Protein AF-A0ABD2M9U9-F1 (afdb_monomer_lite)

Organism: NCBI:txid157864

Secondary structure (DSSP, 8-state):
------GGG---------------------------------------PPP-S-SS-HHHHTT-GGG--GGGSEE--GGG--HHHHHHH-S-S-EE--S-GGGGT-B---TTT--HHHHHHHH-TT-EEEEEETTTTEEEEEEHHHHHHHHHS-GGG-SS-EE------TTSGGGGG-B--HHHHHH-HHHHTS-HHHHHHHHHHHHHHHHHHS--

InterPro domains:
  IPR050690 JHDM1 Histone Demethylase [PTHR23123] (23-201)

Radius of gyration: 25.47 Å; chains: 1; bounding box: 61×60×64 Å

pLDDT: mean 78.93, std 24.89, range [26.66, 98.25]

Sequence (216 aa):
MNQSVGIDQLVPISINEGRYPKRSCSQKVQETTIEQTDLVQETTVKPTEKPTSLPYPVEEYLKDNEFAHDDQILQLPIREFTTEYIRKFGLVLPILFKELPEKLGMRMPNPKEFSILNVLDLVGDTRQIEVFDVYTQKGKNMRLKDFVEYFNQRPSKRKNLLNSLSLEFSDTKLSEMVTAPAFVRDIDWIDNVWPKELLARQKNLEQSAWARKNPC

Foldseek 3Di:
DDDDDDPPPDDDDDDDPDDDDDPDPDDDDDDDDDDDDDDPPPDPPDPDPQDPDAPDDVVCVVPDCVPVCPVQEDEDDVVVDDPVCCVVPNCPGHYDYPDDLVSLVKFAPDPVPDDLVVVCVFQHFQDWAWKAFPRVRDIDIDTSNVVSVLVPDDPVPRPTDMDGDPDDDCLTNVVVRTDDGPVCCVPPCCNPPNDVVVVVVVNVVVVVVVCVVDPD

Structure (mmCIF, N/CA/C/O backbone):
data_AF-A0ABD2M9U9-F1
#
_entry.id   AF-A0ABD2M9U9-F1
#
loop_
_atom_site.group_PDB
_atom_site.id
_atom_site.type_symbol
_atom_site.label_atom_id
_atom_site.label_alt_id
_atom_site.label_comp_id
_atom_site.label_asym_id
_atom_site.label_entity_id
_atom_site.label_seq_id
_atom_site.pdbx_PDB_ins_code
_atom_site.Cartn_x
_atom_site.Cartn_y
_atom_site.Cartn_z
_atom_site.occupancy
_atom_site.B_iso_or_equiv
_atom_site.auth_seq_id
_atom_site.auth_comp_id
_atom_site.auth_asym_id
_atom_site.auth_atom_id
_atom_site.pdbx_PDB_model_num
ATOM 1 N N . MET A 1 1 ? 16.021 29.797 -14.637 1.00 33.47 1 MET A N 1
ATOM 2 C CA . MET A 1 1 ? 17.005 29.375 -15.656 1.00 33.47 1 MET A CA 1
ATOM 3 C C . MET A 1 1 ? 17.159 27.875 -15.512 1.00 33.47 1 MET A C 1
ATOM 5 O O . MET A 1 1 ? 17.792 27.430 -14.567 1.00 33.47 1 MET A O 1
ATOM 9 N N . ASN A 1 2 ? 16.474 27.112 -16.363 1.00 31.41 2 ASN A N 1
ATOM 10 C CA . ASN A 1 2 ? 16.498 25.652 -16.319 1.00 31.41 2 ASN A CA 1
ATOM 11 C C . ASN A 1 2 ? 17.753 25.172 -17.041 1.00 31.41 2 ASN A C 1
ATOM 13 O O . ASN A 1 2 ? 17.868 25.378 -18.247 1.00 31.41 2 ASN A O 1
ATOM 17 N N . GLN A 1 3 ? 18.679 24.554 -16.315 1.00 33.53 3 GLN A N 1
ATOM 18 C CA . GLN A 1 3 ? 19.746 23.781 -16.934 1.00 33.53 3 GLN A CA 1
ATOM 19 C C . GLN A 1 3 ? 19.287 22.328 -17.019 1.00 33.53 3 GLN A C 1
ATOM 21 O O . GLN A 1 3 ? 19.190 21.622 -16.022 1.00 33.53 3 GLN A O 1
ATOM 26 N N . SER A 1 4 ? 18.949 21.913 -18.234 1.00 39.91 4 SER A N 1
ATOM 27 C CA . SER A 1 4 ? 18.871 20.515 -18.633 1.00 39.91 4 SER A CA 1
ATOM 28 C C . SER A 1 4 ? 20.279 19.923 -18.573 1.00 39.91 4 SER A C 1
ATOM 30 O O . SER A 1 4 ? 21.121 20.265 -19.406 1.00 39.91 4 SER A O 1
ATOM 32 N N . VAL A 1 5 ? 20.547 19.070 -17.586 1.00 35.69 5 VAL A N 1
ATOM 33 C CA . VAL A 1 5 ? 21.792 18.298 -17.534 1.00 35.69 5 VAL A CA 1
ATOM 34 C C . VAL A 1 5 ? 21.626 17.102 -18.468 1.00 35.69 5 VAL A C 1
ATOM 36 O O . VAL A 1 5 ? 20.706 16.302 -18.312 1.00 35.69 5 VAL A O 1
ATOM 39 N N . GLY A 1 6 ? 22.468 17.054 -19.499 1.00 30.39 6 GLY A N 1
ATOM 40 C CA . GLY A 1 6 ? 22.470 16.003 -20.510 1.00 30.39 6 GLY A CA 1
ATOM 41 C C . GLY A 1 6 ? 22.872 14.644 -19.939 1.00 30.39 6 GLY A C 1
ATOM 42 O O . GLY A 1 6 ? 23.627 14.548 -18.973 1.00 30.39 6 GLY A O 1
ATOM 43 N N . ILE A 1 7 ? 22.387 13.594 -20.597 1.00 45.00 7 ILE A N 1
ATOM 44 C CA . ILE A 1 7 ? 22.545 12.169 -20.259 1.00 45.00 7 ILE A CA 1
ATOM 45 C C . ILE A 1 7 ? 24.025 11.700 -20.293 1.00 45.00 7 ILE A C 1
ATOM 47 O O . ILE A 1 7 ? 24.344 10.595 -19.861 1.00 45.00 7 ILE A O 1
ATOM 51 N N . ASP A 1 8 ? 24.955 12.562 -20.711 1.00 39.38 8 ASP A N 1
ATOM 52 C CA . ASP A 1 8 ? 26.360 12.224 -20.969 1.00 39.38 8 ASP A CA 1
ATOM 53 C C . ASP A 1 8 ? 27.326 12.449 -19.784 1.00 39.38 8 ASP A C 1
ATOM 55 O O . ASP A 1 8 ? 28.537 12.357 -19.968 1.00 39.38 8 ASP A O 1
ATOM 59 N N . GLN A 1 9 ? 26.842 12.727 -18.563 1.00 36.19 9 GLN A N 1
ATOM 60 C CA . GLN A 1 9 ? 27.718 12.969 -17.393 1.00 36.19 9 GLN A CA 1
ATOM 61 C C . GLN A 1 9 ? 27.727 11.882 -16.303 1.00 36.19 9 GLN A C 1
ATOM 63 O O . GLN A 1 9 ? 28.368 12.062 -15.268 1.00 36.19 9 GLN A O 1
ATOM 68 N N . LEU A 1 10 ? 27.098 10.725 -16.516 1.00 39.94 10 LEU A N 1
ATOM 69 C CA . LEU A 1 10 ? 27.216 9.608 -15.570 1.00 39.94 10 LEU A CA 1
ATOM 70 C C . LEU A 1 10 ? 28.465 8.770 -15.877 1.00 39.94 10 LEU A C 1
ATOM 72 O O . LEU A 1 10 ? 28.491 7.963 -16.805 1.00 39.94 10 LEU A O 1
ATOM 76 N N . VAL A 1 11 ? 29.515 8.983 -15.081 1.00 36.59 11 VAL A N 1
ATOM 77 C CA . VAL A 1 11 ? 30.755 8.194 -15.100 1.00 36.59 11 VAL A CA 1
ATOM 78 C C . VAL A 1 11 ? 30.460 6.778 -14.573 1.00 36.59 11 VAL A C 1
ATOM 80 O O . VAL A 1 11 ? 29.771 6.657 -13.558 1.00 36.59 11 VAL A O 1
ATOM 83 N N . PRO A 1 12 ? 30.966 5.695 -15.198 1.00 35.41 12 PRO A N 1
ATOM 84 C CA . PRO A 1 12 ? 30.813 4.353 -14.648 1.00 35.41 12 PRO A CA 1
ATOM 85 C C . PRO A 1 12 ? 31.532 4.257 -13.299 1.00 35.41 12 PRO A C 1
ATOM 87 O O . PRO A 1 12 ? 32.728 4.540 -13.201 1.00 35.41 12 PRO A O 1
ATOM 90 N N . ILE A 1 13 ? 30.818 3.834 -12.258 1.00 38.31 13 ILE A N 1
ATOM 91 C CA . ILE A 1 13 ? 31.433 3.477 -10.980 1.00 38.31 13 ILE A CA 1
ATOM 92 C C . ILE A 1 13 ? 32.185 2.159 -11.198 1.00 38.31 13 ILE A C 1
ATOM 94 O O . ILE A 1 13 ? 31.571 1.124 -11.458 1.00 38.31 13 ILE A O 1
ATOM 98 N N . SER A 1 14 ? 33.519 2.198 -11.119 1.00 33.31 14 SER A N 1
ATOM 99 C CA . SER A 1 14 ? 34.361 0.998 -11.130 1.00 33.31 14 SER A CA 1
ATOM 100 C C . SER A 1 14 ? 33.954 0.056 -10.000 1.00 33.31 14 SER A C 1
ATOM 102 O O . SER A 1 14 ? 34.051 0.400 -8.821 1.00 33.31 14 SER A O 1
ATOM 104 N N . ILE A 1 15 ? 33.541 -1.156 -10.365 1.00 35.94 15 ILE A N 1
ATOM 105 C CA . ILE A 1 15 ? 33.331 -2.254 -9.427 1.00 35.94 15 ILE A CA 1
ATOM 106 C C . ILE A 1 15 ? 34.714 -2.698 -8.947 1.00 35.94 15 ILE A C 1
ATOM 108 O O . ILE A 1 15 ? 35.474 -3.320 -9.685 1.00 35.94 15 ILE A O 1
ATOM 112 N N . ASN A 1 16 ? 35.064 -2.344 -7.713 1.00 32.84 16 ASN A N 1
ATOM 113 C CA . ASN A 1 16 ? 36.239 -2.896 -7.052 1.00 32.84 16 ASN A CA 1
ATOM 114 C C . ASN A 1 16 ? 35.932 -4.361 -6.703 1.00 32.84 16 ASN A C 1
ATOM 116 O O . ASN A 1 16 ? 35.042 -4.623 -5.893 1.00 32.84 16 ASN A O 1
ATOM 120 N N . GLU A 1 17 ? 36.660 -5.315 -7.291 1.00 35.56 17 GLU A N 1
ATOM 121 C CA . GLU A 1 17 ? 36.613 -6.733 -6.907 1.00 35.56 17 GLU A CA 1
ATOM 122 C C . GLU A 1 17 ? 37.260 -6.943 -5.524 1.00 35.56 17 GLU A C 1
ATOM 124 O O . GLU A 1 17 ? 38.348 -7.497 -5.367 1.00 35.56 17 GLU A O 1
ATOM 129 N N . GLY A 1 18 ? 36.587 -6.466 -4.479 1.00 33.31 18 GLY A N 1
ATOM 130 C CA . GLY A 1 18 ? 36.919 -6.763 -3.093 1.00 33.31 18 GLY A CA 1
ATOM 131 C C . GLY A 1 18 ? 36.309 -8.100 -2.682 1.00 33.31 18 GLY A C 1
ATOM 132 O O . GLY A 1 18 ? 35.092 -8.267 -2.692 1.00 33.31 18 GLY A O 1
ATOM 133 N N . ARG A 1 19 ? 37.147 -9.066 -2.288 1.00 32.84 19 ARG A N 1
ATOM 134 C CA . ARG A 1 19 ? 36.711 -10.336 -1.682 1.00 32.84 19 ARG A CA 1
ATOM 135 C C . ARG A 1 19 ? 35.816 -10.073 -0.467 1.00 32.84 19 ARG A C 1
ATOM 137 O O . ARG A 1 19 ? 36.302 -9.652 0.580 1.00 32.84 19 ARG A O 1
ATOM 144 N N . TYR A 1 20 ? 34.536 -10.413 -0.573 1.00 31.81 20 TYR A N 1
ATOM 145 C CA . TYR A 1 20 ? 33.647 -10.495 0.584 1.00 31.81 20 TYR A CA 1
ATOM 146 C C . TYR A 1 20 ? 34.074 -11.663 1.494 1.00 31.81 20 TYR A C 1
ATOM 148 O O . TYR A 1 20 ? 34.241 -12.788 1.006 1.00 31.81 20 TYR A O 1
ATOM 156 N N . PRO A 1 21 ? 34.246 -11.458 2.814 1.00 32.09 21 PRO A N 1
ATOM 157 C CA . PRO A 1 21 ? 34.534 -12.554 3.727 1.00 32.09 21 PRO A CA 1
ATOM 158 C C . PRO A 1 21 ? 33.302 -13.460 3.850 1.00 32.09 21 PRO A C 1
ATOM 160 O O . PRO A 1 21 ? 32.215 -13.017 4.225 1.00 32.09 21 PRO A O 1
ATOM 163 N N . LYS A 1 22 ? 33.477 -14.753 3.549 1.00 33.62 22 LYS A N 1
ATOM 164 C CA . LYS A 1 22 ? 32.456 -15.782 3.774 1.00 33.62 22 LYS A CA 1
ATOM 165 C C . LYS A 1 22 ? 32.146 -15.861 5.271 1.00 33.62 22 LYS A C 1
ATOM 167 O O . LYS A 1 22 ? 32.963 -16.352 6.046 1.00 33.62 22 LYS A O 1
ATOM 172 N N . ARG A 1 23 ? 30.954 -15.426 5.684 1.00 30.16 23 ARG A N 1
ATOM 173 C CA . ARG A 1 23 ? 30.419 -15.742 7.014 1.00 30.16 23 ARG A CA 1
ATOM 174 C C . ARG A 1 23 ? 29.954 -17.200 7.012 1.00 30.16 23 ARG A C 1
ATOM 176 O O . ARG A 1 23 ? 28.844 -17.507 6.601 1.00 30.16 23 ARG A O 1
ATOM 183 N N . SER A 1 24 ? 30.835 -18.100 7.438 1.00 27.77 24 SER A N 1
ATOM 184 C CA . SER A 1 24 ? 30.487 -19.477 7.794 1.00 27.77 24 SER A CA 1
ATOM 185 C C . SER A 1 24 ? 29.909 -19.477 9.208 1.00 27.77 24 SER A C 1
ATOM 187 O O . SER A 1 24 ? 30.665 -19.419 10.177 1.00 27.77 24 SER A O 1
ATOM 189 N N . CYS A 1 25 ? 28.584 -19.534 9.345 1.00 28.11 25 CYS A N 1
ATOM 190 C CA . CYS A 1 25 ? 27.954 -19.817 10.632 1.00 28.11 25 CYS A CA 1
ATOM 191 C C . CYS A 1 25 ? 27.940 -21.336 10.846 1.00 28.11 25 CYS A C 1
ATOM 193 O O . CYS A 1 25 ? 27.021 -22.025 10.416 1.00 28.11 25 CYS A O 1
ATOM 195 N N . SER A 1 26 ? 28.989 -21.847 11.487 1.00 32.25 26 SER A N 1
ATOM 196 C CA . SER A 1 26 ? 29.005 -23.183 12.082 1.00 32.25 26 SER A CA 1
ATOM 197 C C . SER A 1 26 ? 29.287 -23.005 13.564 1.00 32.25 26 SER A C 1
ATOM 199 O O . SER A 1 26 ? 30.445 -22.944 13.973 1.00 32.25 26 SER A O 1
ATOM 201 N N . GLN A 1 27 ? 28.237 -22.885 14.374 1.00 34.03 27 GLN A N 1
ATOM 202 C CA . GLN A 1 27 ? 28.354 -23.022 15.822 1.00 34.03 27 GLN A CA 1
ATOM 203 C C . GLN A 1 27 ? 27.755 -24.366 16.229 1.00 34.03 27 GLN A C 1
ATOM 205 O O . GLN A 1 27 ? 26.608 -24.681 15.924 1.00 34.03 27 GLN A O 1
ATOM 210 N N . LYS A 1 28 ? 28.605 -25.186 16.855 1.00 29.17 28 LYS A N 1
ATOM 211 C CA . LYS A 1 28 ? 28.266 -26.484 17.437 1.00 29.17 28 LYS A CA 1
ATOM 212 C C . LYS A 1 28 ? 27.204 -26.289 18.518 1.00 29.17 28 LYS A C 1
ATOM 214 O O . LYS A 1 28 ? 27.407 -25.495 19.432 1.00 29.17 28 LYS A O 1
ATOM 219 N N . VAL A 1 29 ? 26.125 -27.059 18.429 1.00 28.30 29 VAL A N 1
ATOM 220 C CA . VAL A 1 29 ? 25.183 -27.266 19.530 1.00 28.30 29 VAL A CA 1
ATOM 221 C C . VAL A 1 29 ? 25.927 -28.027 20.629 1.00 28.30 29 VAL A C 1
ATOM 223 O O . VAL A 1 29 ? 26.416 -29.130 20.391 1.00 28.30 29 VAL A O 1
ATOM 226 N N . GLN A 1 30 ? 26.069 -27.420 21.805 1.00 27.83 30 GLN A N 1
ATOM 227 C CA . GLN A 1 30 ? 26.378 -28.142 23.035 1.00 27.83 30 GLN A CA 1
ATOM 228 C C . GLN A 1 30 ? 25.066 -28.275 23.805 1.00 27.83 30 GLN A C 1
ATOM 230 O O . GLN A 1 30 ? 24.487 -27.277 24.223 1.00 27.83 30 GLN A O 1
ATOM 235 N N . GLU A 1 31 ? 24.578 -29.507 23.922 1.00 30.89 31 GLU A N 1
ATOM 236 C CA . GLU A 1 31 ? 23.506 -29.864 24.846 1.00 30.89 31 GLU A CA 1
ATOM 237 C C . GLU A 1 31 ? 24.055 -29.826 26.272 1.00 30.89 31 GLU A C 1
ATOM 239 O O . GLU A 1 31 ? 24.976 -30.567 26.618 1.00 30.89 31 GLU A O 1
ATOM 244 N N . THR A 1 32 ? 23.469 -28.974 27.104 1.00 26.66 32 THR A N 1
ATOM 245 C CA . THR A 1 32 ? 23.632 -29.024 28.555 1.00 26.66 32 THR A CA 1
ATOM 246 C C . THR A 1 32 ? 22.256 -29.194 29.177 1.00 26.66 32 THR A C 1
ATOM 248 O O . THR A 1 32 ? 21.432 -28.282 29.178 1.00 26.66 32 THR A O 1
ATOM 251 N N . THR A 1 33 ? 22.017 -30.398 29.689 1.00 29.42 33 THR A N 1
ATOM 252 C CA . THR A 1 33 ? 20.891 -30.748 30.554 1.00 29.42 33 THR A CA 1
ATOM 253 C C . THR A 1 33 ? 20.896 -29.838 31.780 1.00 29.42 33 THR A C 1
ATOM 255 O O . THR A 1 33 ? 21.873 -29.819 32.527 1.00 29.42 33 THR A O 1
ATOM 258 N N . ILE A 1 34 ? 19.813 -29.090 31.995 1.00 31.72 34 ILE A N 1
ATOM 259 C CA . ILE A 1 34 ? 19.561 -28.366 33.244 1.00 31.72 34 ILE A CA 1
ATOM 260 C C . ILE A 1 34 ? 18.302 -28.967 33.862 1.00 31.72 34 ILE A C 1
ATOM 262 O O . ILE A 1 34 ? 17.234 -28.975 33.251 1.00 31.72 34 ILE A O 1
ATOM 266 N N . GLU A 1 35 ? 18.481 -29.523 35.057 1.00 31.38 35 GLU A N 1
ATOM 267 C CA . GLU A 1 35 ? 17.457 -30.163 35.874 1.00 31.38 35 GLU A CA 1
ATOM 268 C C . GLU A 1 35 ? 16.362 -29.170 36.292 1.00 31.38 35 GLU A C 1
ATOM 270 O O . GLU A 1 35 ? 16.632 -28.031 36.681 1.00 31.38 35 GLU A O 1
ATOM 275 N N . GLN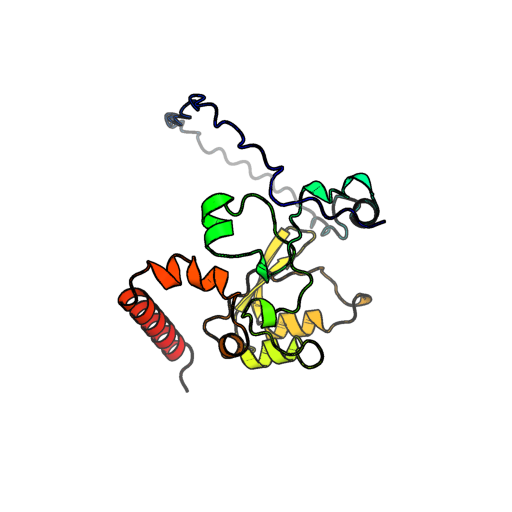 A 1 36 ? 15.109 -29.628 36.218 1.00 38.50 36 GLN A N 1
ATOM 276 C CA . GLN A 1 36 ? 13.941 -28.916 36.724 1.00 38.50 36 GLN A CA 1
ATOM 277 C C . GLN A 1 36 ? 14.044 -28.768 38.243 1.00 38.50 36 GLN A C 1
ATOM 279 O O . GLN A 1 36 ? 14.040 -29.756 38.974 1.00 38.50 36 GLN A O 1
ATOM 284 N N . THR A 1 37 ? 14.058 -27.527 38.720 1.00 29.58 37 THR A N 1
ATOM 285 C CA . THR A 1 37 ? 13.629 -27.214 40.083 1.00 29.58 37 THR A CA 1
ATOM 286 C C . THR A 1 37 ? 12.476 -26.222 40.011 1.00 29.58 37 THR A C 1
ATOM 288 O O . THR A 1 37 ? 12.604 -25.101 39.520 1.00 29.58 37 THR A O 1
ATOM 291 N N . ASP A 1 38 ? 11.315 -26.702 40.447 1.00 40.47 38 ASP A N 1
ATOM 292 C CA . ASP A 1 38 ? 10.067 -25.964 40.553 1.00 40.47 38 ASP A CA 1
ATOM 293 C C . ASP A 1 38 ? 10.165 -24.887 41.639 1.00 40.47 38 ASP A C 1
ATOM 295 O O . ASP A 1 38 ? 10.190 -25.187 42.831 1.00 40.47 38 ASP A O 1
ATOM 299 N N . LEU A 1 39 ? 10.152 -23.620 41.228 1.00 35.28 39 LEU A N 1
ATOM 300 C CA . LEU A 1 39 ? 9.740 -22.495 42.065 1.00 35.28 39 LEU A CA 1
ATOM 301 C C . LEU A 1 39 ? 8.881 -21.554 41.217 1.00 35.28 39 LEU A C 1
ATOM 303 O O . LEU A 1 39 ? 9.348 -20.565 40.655 1.00 35.28 39 LEU A O 1
ATOM 307 N N . VAL A 1 40 ? 7.594 -21.887 41.125 1.00 35.00 40 VAL A N 1
ATOM 308 C CA . VAL A 1 40 ? 6.555 -20.980 40.632 1.00 35.00 40 VAL A CA 1
ATOM 309 C C . VAL A 1 40 ? 6.414 -19.848 41.649 1.00 35.00 40 VAL A C 1
ATOM 311 O O . VAL A 1 40 ? 5.739 -19.986 42.666 1.00 35.00 40 VAL A O 1
ATOM 314 N N . GLN A 1 41 ? 7.072 -18.719 41.388 1.00 32.19 41 GLN A N 1
ATOM 315 C CA . GLN A 1 41 ? 6.662 -17.446 41.967 1.00 32.19 41 GLN A CA 1
ATOM 316 C C . GLN A 1 41 ? 5.662 -16.807 41.015 1.00 32.19 41 GLN A C 1
ATOM 318 O O . GLN A 1 41 ? 6.016 -16.225 39.989 1.00 32.19 41 GLN A O 1
ATOM 323 N N . GLU A 1 42 ? 4.392 -16.966 41.371 1.00 35.62 42 GLU A N 1
ATOM 324 C CA . GLU A 1 42 ? 3.249 -16.318 40.748 1.00 35.62 42 GLU A CA 1
ATOM 325 C C . GLU A 1 42 ? 3.361 -14.802 40.978 1.00 35.62 42 GLU A C 1
ATOM 327 O O . GLU A 1 42 ? 2.830 -14.222 41.924 1.00 35.62 42 GLU A O 1
ATOM 332 N N . THR A 1 43 ? 4.144 -14.143 40.125 1.00 30.45 43 THR A N 1
ATOM 333 C CA . THR A 1 43 ? 4.153 -12.689 40.039 1.00 30.45 43 THR A CA 1
ATOM 334 C C . THR A 1 43 ? 2.890 -12.286 39.300 1.00 30.45 43 THR A C 1
ATOM 336 O O . THR A 1 43 ? 2.712 -12.542 38.112 1.00 30.45 43 THR A O 1
ATOM 339 N N . THR A 1 44 ? 1.970 -11.679 40.040 1.00 36.03 44 THR A N 1
ATOM 340 C CA . THR A 1 44 ? 0.766 -11.049 39.510 1.00 36.03 44 THR A CA 1
ATOM 341 C C . THR A 1 44 ? 1.176 -9.937 38.542 1.00 36.03 44 THR A C 1
ATOM 343 O O . THR A 1 44 ? 1.445 -8.800 38.929 1.00 36.03 44 THR A O 1
ATOM 346 N N . VAL A 1 45 ? 1.264 -10.271 37.252 1.00 43.53 45 VAL A N 1
ATOM 347 C CA . VAL A 1 45 ? 1.484 -9.298 36.180 1.00 43.53 45 VAL A CA 1
ATOM 348 C C . VAL A 1 45 ? 0.234 -8.425 36.107 1.00 43.53 45 VAL A C 1
ATOM 350 O O . VAL A 1 45 ? -0.802 -8.836 35.586 1.00 43.53 45 VAL A O 1
ATOM 353 N N . LYS A 1 46 ? 0.311 -7.210 36.666 1.00 39.50 46 LYS A N 1
ATOM 354 C CA . LYS A 1 46 ? -0.686 -6.162 36.412 1.00 39.50 46 LYS A CA 1
ATOM 355 C C . LYS A 1 46 ? -0.838 -6.011 34.892 1.00 39.50 46 LYS A C 1
ATOM 357 O O . LYS A 1 46 ? 0.194 -5.997 34.216 1.00 39.50 46 LYS A O 1
ATOM 362 N N . PRO A 1 47 ? -2.063 -5.883 34.343 1.00 45.09 47 PRO A N 1
ATOM 363 C CA . PRO A 1 47 ? -2.246 -5.669 32.914 1.00 45.09 47 PRO A CA 1
ATOM 364 C C . PRO A 1 47 ? -1.422 -4.452 32.509 1.00 45.09 47 PRO A C 1
ATOM 366 O O . PRO A 1 47 ? -1.689 -3.342 32.964 1.00 45.09 47 PRO A O 1
ATOM 369 N N . THR A 1 48 ? -0.366 -4.675 31.732 1.00 63.44 48 THR A N 1
ATOM 370 C CA . THR A 1 48 ? 0.476 -3.596 31.231 1.00 63.44 48 THR A CA 1
ATOM 371 C C . THR A 1 48 ? -0.427 -2.720 30.376 1.00 63.44 48 THR A C 1
ATOM 373 O O . THR A 1 48 ? -0.993 -3.203 29.391 1.00 63.44 48 THR A O 1
ATOM 376 N N . GLU A 1 49 ? -0.648 -1.473 30.797 1.00 71.06 49 GLU A N 1
ATOM 377 C CA . GLU A 1 49 ? -1.465 -0.537 30.033 1.00 71.06 49 GLU A CA 1
ATOM 378 C C . GLU A 1 49 ? -0.915 -0.458 28.612 1.00 71.06 49 GLU A C 1
ATOM 380 O O . GLU A 1 49 ? 0.292 -0.349 28.382 1.00 71.06 49 GLU A O 1
ATOM 385 N N . LYS A 1 50 ? -1.813 -0.611 27.643 1.00 76.88 50 LYS A N 1
ATOM 386 C CA . LYS A 1 50 ? -1.436 -0.634 26.240 1.00 76.88 50 LYS A CA 1
ATOM 387 C C . LYS A 1 50 ? -0.848 0.732 25.863 1.00 76.88 50 LYS A C 1
ATOM 389 O O . LYS A 1 50 ? -1.506 1.734 26.144 1.00 76.88 50 LYS A O 1
ATOM 394 N N . PRO A 1 51 ? 0.324 0.791 25.205 1.00 82.06 51 PRO A N 1
ATOM 395 C CA . PRO A 1 51 ? 0.895 2.057 24.769 1.00 82.06 51 PRO A CA 1
ATOM 396 C C . PRO A 1 51 ? -0.100 2.808 23.878 1.00 82.06 51 PRO A C 1
ATOM 398 O O . PRO A 1 51 ? -0.701 2.229 22.971 1.00 82.06 51 PRO A O 1
ATOM 401 N N . THR A 1 52 ? -0.298 4.088 24.181 1.00 81.38 52 THR A N 1
ATOM 402 C CA . THR A 1 52 ? -1.223 4.995 23.481 1.00 81.38 52 THR A CA 1
ATOM 403 C C . THR A 1 52 ? -0.507 5.931 22.510 1.00 81.38 52 THR A C 1
ATOM 405 O O . THR A 1 52 ? -1.161 6.629 21.738 1.00 81.38 52 THR A O 1
ATOM 408 N N . SER A 1 53 ? 0.826 5.939 22.528 1.00 86.06 53 SER A N 1
ATOM 409 C CA . SER A 1 53 ? 1.681 6.726 21.646 1.00 86.06 53 SER A CA 1
ATOM 410 C C . SER A 1 53 ? 2.810 5.867 21.088 1.00 86.06 53 SER A C 1
ATOM 412 O O . SER A 1 53 ? 3.159 4.820 21.640 1.00 86.06 53 SER A O 1
ATOM 414 N N . LEU A 1 54 ? 3.391 6.316 19.977 1.00 87.88 54 LEU A N 1
ATOM 415 C CA . LEU A 1 54 ? 4.621 5.732 19.457 1.00 87.88 54 LEU A CA 1
ATOM 416 C C . LEU A 1 54 ? 5.803 6.101 20.370 1.00 87.88 54 LEU A C 1
ATOM 418 O O . LEU A 1 54 ? 5.750 7.131 21.045 1.00 87.88 54 LEU A O 1
ATOM 422 N N . PRO A 1 55 ? 6.868 5.280 20.406 1.00 88.44 55 PRO A N 1
ATOM 423 C CA . PRO A 1 55 ? 8.040 5.547 21.238 1.00 88.44 55 PRO A CA 1
ATOM 424 C C . PRO A 1 55 ? 8.938 6.666 20.682 1.00 88.44 55 PRO A C 1
ATOM 426 O O . PRO A 1 55 ? 9.964 6.975 21.280 1.00 88.44 55 PRO A O 1
ATOM 429 N N . TYR A 1 56 ? 8.572 7.257 19.544 1.00 88.62 56 TYR A N 1
ATOM 430 C CA . TYR A 1 56 ? 9.311 8.309 18.855 1.00 88.62 56 TYR A CA 1
ATOM 431 C C . TYR A 1 56 ? 8.363 9.423 18.369 1.00 88.62 56 TYR A C 1
ATOM 433 O O . TYR A 1 56 ? 7.193 9.142 18.079 1.00 88.62 56 TYR A O 1
ATOM 441 N N . PRO A 1 57 ? 8.850 10.676 18.269 1.00 91.81 57 PRO A N 1
ATOM 442 C CA . PRO A 1 57 ? 8.041 11.838 17.908 1.00 91.81 57 PRO A CA 1
ATOM 443 C C . PRO A 1 57 ? 7.835 11.923 16.387 1.00 91.81 57 PRO A C 1
ATOM 445 O O . PRO A 1 57 ? 8.513 12.667 15.683 1.00 91.81 57 PRO A O 1
ATOM 448 N N . VAL A 1 58 ? 6.878 11.154 15.860 1.00 92.62 58 VAL A N 1
ATOM 449 C CA . VAL A 1 58 ? 6.589 11.115 14.413 1.00 92.62 58 VAL A CA 1
ATOM 450 C C . VAL A 1 58 ? 6.287 12.504 13.851 1.00 92.62 58 VAL A C 1
ATOM 452 O O . VAL A 1 58 ? 6.765 12.848 12.777 1.00 92.62 58 VAL A O 1
ATOM 455 N N . GLU A 1 59 ? 5.520 13.323 14.566 1.00 92.38 59 GLU A N 1
ATOM 456 C CA . GLU A 1 59 ? 5.123 14.660 14.119 1.00 92.38 59 GLU A CA 1
ATOM 457 C C . GLU A 1 59 ? 6.303 15.628 13.975 1.00 92.38 59 GLU A C 1
ATOM 459 O O . GLU A 1 59 ? 6.207 16.587 13.205 1.00 92.38 59 GLU A O 1
ATOM 464 N N . GLU A 1 60 ? 7.383 15.396 14.723 1.00 94.44 60 GLU A N 1
ATOM 465 C CA . GLU A 1 60 ? 8.634 16.143 14.617 1.00 94.44 60 GLU A CA 1
ATOM 466 C C . GLU A 1 60 ? 9.414 15.677 13.390 1.00 94.44 60 GLU A C 1
ATOM 468 O O . GLU A 1 60 ? 9.697 16.489 12.515 1.00 94.44 60 GLU A O 1
ATOM 473 N N . TYR A 1 61 ? 9.631 14.365 13.250 1.00 93.94 61 TYR A N 1
ATOM 474 C CA . TYR A 1 61 ? 10.347 13.791 12.106 1.00 93.94 61 TYR A CA 1
ATOM 475 C C . TYR A 1 61 ? 9.687 14.102 10.761 1.00 93.94 61 TYR A C 1
ATOM 477 O O . TYR A 1 61 ? 10.375 14.320 9.772 1.00 93.94 61 TYR A O 1
ATOM 485 N N . LEU A 1 62 ? 8.354 14.187 10.712 1.00 94.12 62 LEU A N 1
ATOM 486 C CA . LEU A 1 62 ? 7.628 14.568 9.495 1.00 94.12 62 LEU A CA 1
ATOM 487 C C . LEU A 1 62 ? 7.877 16.020 9.049 1.00 94.12 62 LEU A C 1
ATOM 489 O O . LEU A 1 62 ? 7.566 16.357 7.908 1.00 94.12 62 LEU A O 1
ATOM 493 N N . LYS A 1 63 ? 8.366 16.889 9.939 1.00 93.94 63 LYS A N 1
ATOM 494 C CA . LYS A 1 63 ? 8.666 18.306 9.660 1.00 93.94 63 LYS A CA 1
ATOM 495 C C . LYS A 1 63 ? 10.161 18.593 9.626 1.00 93.94 63 LYS A C 1
ATOM 497 O O . LYS A 1 63 ? 10.550 19.719 9.315 1.00 93.94 63 LYS A O 1
ATOM 502 N N . ASP A 1 64 ? 10.966 17.612 10.003 1.00 94.81 64 ASP A N 1
ATOM 503 C CA . ASP A 1 64 ? 12.400 17.751 10.076 1.00 94.81 64 ASP A CA 1
ATOM 504 C C . ASP A 1 64 ? 13.001 17.683 8.669 1.00 94.81 64 ASP A C 1
ATOM 506 O O . ASP A 1 64 ? 12.838 16.706 7.936 1.00 94.81 64 ASP A O 1
ATOM 510 N N . ASN A 1 65 ? 13.696 18.754 8.291 1.00 94.19 65 ASN A N 1
ATOM 511 C CA . ASN A 1 65 ? 14.362 18.847 7.000 1.00 94.19 65 ASN A CA 1
ATOM 512 C C . ASN A 1 65 ? 15.621 17.971 6.932 1.00 94.19 65 ASN A C 1
ATOM 514 O O . ASN A 1 65 ? 16.150 17.797 5.838 1.00 94.19 65 ASN A O 1
ATOM 518 N N . GLU A 1 66 ? 16.100 17.411 8.050 1.00 94.00 66 GLU A N 1
ATOM 519 C CA . GLU A 1 66 ? 17.208 16.449 8.053 1.00 94.00 66 GLU A CA 1
ATOM 520 C C . GLU A 1 66 ? 16.919 15.253 7.136 1.00 94.00 66 GLU A C 1
ATOM 522 O O . GLU A 1 66 ? 17.814 14.793 6.436 1.00 94.00 66 GLU A O 1
ATOM 527 N N . PHE A 1 67 ? 15.660 14.809 7.054 1.00 91.19 67 PHE A N 1
ATOM 528 C CA . PHE A 1 67 ? 15.251 13.673 6.219 1.00 91.19 67 PHE A CA 1
ATOM 529 C C . PHE A 1 67 ? 14.920 14.047 4.764 1.00 91.19 67 PHE A C 1
ATOM 531 O O . PHE A 1 67 ? 14.509 13.184 3.983 1.00 91.19 67 PHE A O 1
ATOM 538 N N . ALA A 1 68 ? 15.073 15.317 4.372 1.00 89.31 68 ALA A N 1
ATOM 539 C CA . ALA A 1 68 ? 14.798 15.786 3.015 1.00 89.31 68 ALA A CA 1
ATOM 540 C C . ALA A 1 68 ? 15.966 15.457 2.063 1.00 89.31 68 ALA A C 1
ATOM 542 O O . ALA A 1 68 ? 16.747 16.325 1.673 1.00 89.31 68 ALA A O 1
ATOM 543 N N . HIS A 1 69 ? 16.084 14.181 1.689 1.00 90.00 69 HIS A N 1
ATOM 544 C CA . HIS A 1 69 ? 17.124 13.669 0.791 1.00 90.00 69 HIS A CA 1
ATOM 545 C C . HIS A 1 69 ? 16.598 13.442 -0.633 1.00 90.00 69 HIS A C 1
ATOM 547 O O . HIS A 1 69 ? 16.276 12.320 -1.031 1.00 90.00 69 HIS A O 1
ATOM 553 N N . ASP A 1 70 ? 16.515 14.516 -1.421 1.00 87.19 70 ASP A N 1
ATOM 554 C CA . ASP A 1 70 ? 16.067 14.449 -2.821 1.00 87.19 70 ASP A CA 1
ATOM 555 C C . ASP A 1 70 ? 17.010 13.624 -3.719 1.00 87.19 70 ASP A C 1
ATOM 557 O O . ASP A 1 70 ? 16.595 13.120 -4.761 1.00 87.19 70 ASP A O 1
ATOM 561 N N . ASP A 1 71 ? 18.270 13.453 -3.316 1.00 90.38 71 ASP A N 1
ATOM 562 C CA . ASP A 1 71 ? 19.295 12.668 -4.009 1.00 90.38 71 ASP A CA 1
ATOM 563 C C . ASP A 1 71 ? 19.107 11.148 -3.868 1.00 90.38 71 ASP A C 1
ATOM 565 O O . ASP A 1 71 ? 19.677 10.378 -4.642 1.00 90.38 71 ASP A O 1
ATOM 569 N N . GLN A 1 72 ? 18.272 10.704 -2.924 1.00 92.19 72 GLN A N 1
ATOM 570 C CA . GLN A 1 72 ? 17.963 9.286 -2.718 1.00 92.19 72 GLN A CA 1
ATOM 571 C C . GLN A 1 72 ? 16.812 8.781 -3.594 1.00 92.19 72 GLN A C 1
ATOM 573 O O . GLN A 1 72 ? 16.536 7.582 -3.606 1.00 92.19 72 GLN A O 1
ATOM 578 N N . ILE A 1 73 ? 16.135 9.665 -4.333 1.00 93.94 73 ILE A N 1
ATOM 579 C CA . ILE A 1 73 ? 15.014 9.312 -5.204 1.00 93.94 73 ILE A CA 1
ATOM 580 C C . ILE A 1 73 ? 15.335 9.734 -6.631 1.00 93.94 73 ILE A C 1
ATOM 582 O O . ILE A 1 73 ? 15.542 10.908 -6.932 1.00 93.94 73 ILE A O 1
ATOM 586 N N . LEU A 1 74 ? 15.277 8.781 -7.553 1.00 93.94 74 LEU A N 1
ATOM 587 C CA . LEU A 1 74 ? 15.371 9.083 -8.968 1.00 93.94 74 LEU A CA 1
ATOM 588 C C . LEU A 1 74 ? 14.010 9.550 -9.493 1.00 93.94 74 LEU A C 1
ATOM 590 O O . LEU A 1 74 ? 13.033 8.801 -9.507 1.00 93.94 74 LEU A O 1
ATOM 594 N N . GLN A 1 75 ? 13.95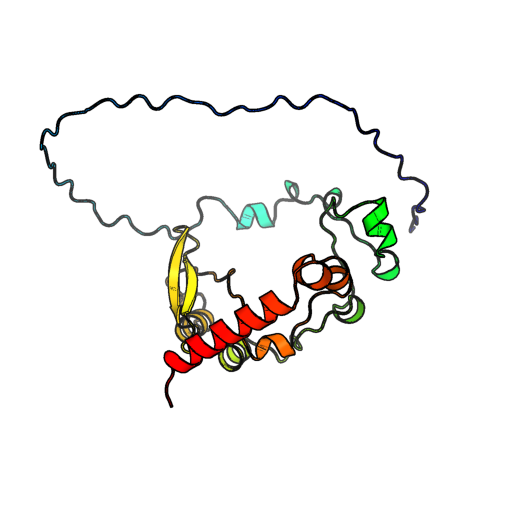6 10.782 -9.992 1.00 93.88 75 GLN A N 1
ATOM 595 C CA . GLN A 1 75 ? 12.816 11.285 -10.755 1.00 93.88 75 GLN A CA 1
ATOM 596 C C . GLN A 1 75 ? 13.177 11.307 -12.234 1.00 93.88 75 GLN A C 1
ATOM 598 O O . GLN A 1 75 ? 14.085 12.033 -12.635 1.00 93.88 75 GLN A O 1
ATOM 603 N N . LEU A 1 76 ? 12.444 10.548 -13.046 1.00 90.12 76 LEU A N 1
ATOM 604 C CA . LEU A 1 76 ? 12.602 10.577 -14.496 1.00 90.12 76 LEU A CA 1
ATOM 605 C C . LEU A 1 76 ? 11.256 10.633 -15.226 1.00 90.12 76 LEU A C 1
ATOM 607 O O . LEU A 1 76 ? 10.267 10.069 -14.745 1.00 90.12 76 LEU A O 1
ATOM 611 N N . PRO A 1 77 ? 11.197 11.291 -16.397 1.00 92.56 77 PRO A N 1
ATOM 612 C CA . PRO A 1 77 ? 10.064 11.172 -17.304 1.00 92.56 77 PRO A CA 1
ATOM 613 C C . PRO A 1 77 ? 9.852 9.713 -17.713 1.00 92.56 77 PRO A C 1
ATOM 615 O O . PRO A 1 77 ? 10.814 9.008 -18.014 1.00 92.56 77 PRO A O 1
ATOM 618 N N . ILE A 1 78 ? 8.597 9.267 -17.816 1.00 93.19 78 ILE A N 1
ATOM 619 C CA . ILE A 1 78 ? 8.290 7.858 -18.131 1.00 93.19 78 ILE A CA 1
ATOM 620 C C . ILE A 1 78 ? 8.943 7.414 -19.445 1.00 93.19 78 ILE A C 1
ATOM 622 O O . ILE A 1 78 ? 9.447 6.302 -19.542 1.00 93.19 78 ILE A O 1
ATOM 626 N N . ARG A 1 79 ? 8.994 8.300 -20.446 1.00 92.19 79 ARG A N 1
ATOM 627 C CA . ARG A 1 79 ? 9.616 8.029 -21.756 1.00 92.19 79 ARG A CA 1
ATOM 628 C C . ARG A 1 79 ? 11.105 7.656 -21.679 1.00 92.19 79 ARG A C 1
ATOM 630 O O . ARG A 1 79 ? 11.618 7.045 -22.608 1.00 92.19 79 ARG A O 1
ATOM 637 N N . GLU A 1 80 ? 11.797 8.059 -20.614 1.00 91.81 80 GLU A N 1
ATOM 638 C CA . GLU A 1 80 ? 13.215 7.755 -20.388 1.00 91.81 80 GLU A CA 1
ATOM 639 C C . GLU A 1 80 ? 13.389 6.433 -19.621 1.00 91.81 80 GLU A C 1
ATOM 641 O O . GLU A 1 80 ? 14.444 5.803 -19.704 1.00 91.81 80 GLU A O 1
ATOM 646 N N . PHE A 1 81 ? 12.338 5.961 -18.942 1.00 93.06 81 PHE A N 1
ATOM 647 C CA . PHE A 1 81 ? 12.333 4.692 -18.226 1.00 93.06 81 PHE A CA 1
ATOM 648 C C . PHE A 1 81 ? 11.951 3.531 -19.149 1.00 93.06 81 PHE A C 1
ATOM 650 O O . PHE A 1 81 ? 10.787 3.163 -19.299 1.00 93.06 81 PHE A O 1
ATOM 657 N N . THR A 1 82 ? 12.960 2.949 -19.789 1.00 89.88 82 THR A N 1
ATOM 658 C CA . THR A 1 82 ? 12.805 1.838 -20.738 1.00 89.88 82 THR A CA 1
ATOM 659 C C . THR A 1 82 ? 13.449 0.558 -20.210 1.00 89.88 82 THR A C 1
ATOM 661 O O . THR A 1 82 ? 14.269 0.588 -19.294 1.00 89.88 82 THR A O 1
ATOM 664 N N . THR A 1 83 ? 13.163 -0.589 -20.827 1.00 87.50 83 THR A N 1
ATOM 665 C CA . THR A 1 83 ? 13.885 -1.835 -20.515 1.00 87.50 83 THR A CA 1
ATOM 666 C C . THR A 1 83 ? 15.399 -1.680 -20.703 1.00 87.50 83 THR A C 1
ATOM 668 O O . THR A 1 83 ? 16.170 -2.278 -19.959 1.00 87.50 83 THR A O 1
ATOM 671 N N . GLU A 1 84 ? 15.838 -0.852 -21.657 1.00 90.19 84 GLU A N 1
ATOM 672 C CA . GLU A 1 84 ? 17.261 -0.559 -21.865 1.00 90.19 84 GLU A CA 1
ATOM 673 C C . GLU A 1 84 ? 17.854 0.253 -20.712 1.00 90.19 84 GLU A C 1
ATOM 675 O O . GLU A 1 84 ? 18.949 -0.052 -20.243 1.00 90.19 84 GLU A O 1
ATOM 680 N N . TYR A 1 85 ? 17.098 1.225 -20.191 1.00 91.62 85 TYR A N 1
ATOM 681 C CA . TYR A 1 85 ? 17.468 1.932 -18.968 1.00 91.62 85 TYR A CA 1
ATOM 682 C C . TYR A 1 85 ? 17.694 0.940 -17.819 1.00 91.62 85 TYR A C 1
ATOM 684 O O . TYR A 1 85 ? 18.747 0.959 -17.185 1.00 91.62 85 TYR A O 1
ATOM 692 N N . ILE A 1 86 ? 16.745 0.023 -17.598 1.00 91.69 86 ILE A N 1
ATOM 693 C CA . ILE A 1 86 ? 16.828 -0.982 -16.528 1.00 91.69 86 ILE A CA 1
ATOM 694 C C . ILE A 1 86 ? 18.040 -1.900 -16.723 1.00 91.69 86 ILE A C 1
ATOM 696 O O . ILE A 1 86 ? 18.748 -2.185 -15.763 1.00 91.69 86 ILE A O 1
ATOM 700 N N . ARG A 1 87 ? 18.326 -2.350 -17.950 1.00 90.50 87 ARG A N 1
ATOM 701 C CA . ARG A 1 87 ? 19.501 -3.195 -18.231 1.00 90.50 87 ARG A CA 1
ATOM 702 C C . ARG A 1 87 ? 20.820 -2.469 -17.984 1.00 90.50 87 ARG A C 1
ATOM 704 O O . ARG A 1 87 ? 21.756 -3.082 -17.480 1.00 90.50 87 ARG A O 1
ATOM 711 N N . LYS A 1 88 ? 20.895 -1.186 -18.347 1.00 93.62 88 LYS A N 1
ATOM 712 C CA . LYS A 1 88 ? 22.119 -0.383 -18.246 1.00 93.62 88 LYS A CA 1
ATOM 713 C C . LYS A 1 88 ? 22.397 0.104 -16.825 1.00 93.62 88 LYS A C 1
ATOM 715 O O . LYS A 1 88 ? 23.547 0.086 -16.398 1.00 93.62 88 LYS A O 1
ATOM 720 N N . PHE A 1 89 ? 21.368 0.562 -16.116 1.00 92.38 89 PHE A N 1
ATOM 721 C CA . PHE A 1 89 ? 21.507 1.245 -14.824 1.00 92.38 89 PHE A CA 1
ATOM 722 C C . PHE A 1 89 ? 20.951 0.444 -13.639 1.00 92.38 89 PHE A C 1
ATOM 724 O O . PHE A 1 89 ? 21.266 0.750 -12.490 1.00 92.38 89 PHE A O 1
ATOM 731 N N . GLY A 1 90 ? 20.147 -0.590 -13.894 1.00 91.94 90 GLY A N 1
ATOM 732 C CA . GLY A 1 90 ? 19.447 -1.337 -12.854 1.00 91.94 90 GLY A CA 1
ATOM 733 C C . GLY A 1 90 ? 18.324 -0.536 -12.188 1.00 91.94 90 GLY A C 1
ATOM 734 O O . GLY A 1 90 ? 17.942 0.547 -12.626 1.00 91.94 90 GLY A O 1
ATOM 735 N N . LEU A 1 91 ? 17.793 -1.091 -11.097 1.00 92.94 91 LEU A N 1
ATOM 736 C CA . LEU A 1 91 ? 16.811 -0.452 -10.213 1.00 92.94 91 LEU A CA 1
ATOM 737 C C . LEU A 1 91 ? 17.459 -0.164 -8.849 1.00 92.94 91 LEU A C 1
ATOM 739 O O . LEU A 1 91 ? 17.026 -0.680 -7.823 1.00 92.94 91 LEU A O 1
ATOM 743 N N . VAL A 1 92 ? 18.569 0.582 -8.857 1.00 93.69 92 VAL A N 1
ATOM 744 C CA . VAL A 1 92 ? 19.423 0.796 -7.670 1.00 93.69 92 VAL A CA 1
ATOM 745 C C . VAL A 1 92 ? 18.903 1.867 -6.709 1.00 93.69 92 VAL A C 1
ATOM 747 O O . VAL A 1 92 ? 19.189 1.797 -5.517 1.00 93.69 92 VAL A O 1
ATOM 750 N N . LEU A 1 93 ? 18.136 2.837 -7.213 1.00 93.94 93 LEU A N 1
ATOM 751 C CA . LEU A 1 93 ? 17.470 3.869 -6.418 1.00 93.94 93 LEU A CA 1
ATOM 752 C C . LEU A 1 93 ? 15.947 3.729 -6.548 1.00 93.94 93 LEU A C 1
ATOM 754 O O . LEU A 1 93 ? 15.469 3.351 -7.622 1.00 93.94 93 LEU A O 1
ATOM 758 N N . PRO A 1 94 ? 15.173 4.069 -5.501 1.00 95.00 94 PRO A N 1
ATOM 759 C CA . PRO A 1 94 ? 13.734 4.263 -5.611 1.00 95.00 94 PRO A CA 1
ATOM 760 C C . PRO A 1 94 ? 13.398 5.261 -6.717 1.00 95.00 94 PRO A C 1
ATOM 762 O O . PRO A 1 94 ? 14.022 6.316 -6.833 1.00 95.00 94 PRO A O 1
ATOM 765 N N . ILE A 1 95 ? 12.387 4.932 -7.517 1.00 94.38 95 ILE A N 1
ATOM 766 C CA . ILE A 1 95 ? 11.980 5.745 -8.659 1.00 94.38 95 ILE A CA 1
ATOM 767 C C . ILE A 1 95 ? 10.620 6.375 -8.378 1.00 94.38 95 ILE A C 1
ATOM 769 O O . ILE A 1 95 ? 9.665 5.673 -8.045 1.00 94.38 95 ILE A O 1
ATOM 773 N N . LEU A 1 96 ? 10.521 7.693 -8.556 1.00 94.69 96 LEU A N 1
ATOM 774 C CA . LEU A 1 96 ? 9.277 8.443 -8.412 1.00 94.69 96 LEU A CA 1
ATOM 775 C C . LEU A 1 96 ? 8.792 8.963 -9.768 1.00 94.69 96 LEU A C 1
ATOM 777 O O . LEU A 1 96 ? 9.387 9.864 -10.362 1.00 94.69 96 LEU A O 1
ATOM 781 N N . PHE A 1 97 ? 7.641 8.455 -10.205 1.00 95.19 97 PHE A N 1
ATOM 782 C CA . PHE A 1 97 ? 6.915 8.973 -11.360 1.00 95.19 97 PHE A CA 1
ATOM 783 C C . PHE A 1 97 ? 5.808 9.926 -10.902 1.00 95.19 97 PHE A C 1
ATOM 785 O O . PHE A 1 97 ? 4.929 9.547 -10.133 1.00 95.19 97 PHE A O 1
ATOM 792 N N . LYS A 1 98 ? 5.836 11.170 -11.395 1.00 93.62 98 LYS A N 1
ATOM 793 C CA . LYS A 1 98 ? 4.783 12.181 -11.147 1.00 93.62 98 LYS A CA 1
ATOM 794 C C . LYS A 1 98 ? 3.656 12.145 -12.180 1.00 93.62 98 LYS A C 1
ATOM 796 O O . LYS A 1 98 ? 2.653 12.841 -12.050 1.00 93.62 98 LYS A O 1
ATOM 801 N N . GLU A 1 99 ? 3.870 11.398 -13.251 1.00 94.31 99 GLU A N 1
ATOM 802 C CA . GLU A 1 99 ? 2.913 11.222 -14.330 1.00 94.31 99 GLU A CA 1
ATOM 803 C C . GLU A 1 99 ? 1.781 10.269 -13.919 1.00 94.31 99 GLU A C 1
ATOM 805 O O . GLU A 1 99 ? 1.902 9.511 -12.959 1.00 94.31 99 GLU A O 1
ATOM 810 N N . LEU A 1 100 ? 0.661 10.324 -14.644 1.00 93.69 100 LEU A N 1
ATOM 811 C CA . LEU A 1 100 ? -0.511 9.515 -14.324 1.00 93.69 100 LEU A CA 1
ATOM 812 C C . LEU A 1 100 ? -0.226 8.004 -14.466 1.00 93.69 100 LEU A C 1
ATOM 814 O O . LEU A 1 100 ? 0.507 7.621 -15.386 1.00 93.69 100 LEU A O 1
ATOM 818 N N . PRO A 1 101 ? -0.839 7.140 -13.631 1.00 94.06 101 PRO A N 1
ATOM 819 C CA . PRO A 1 101 ? -0.639 5.690 -13.682 1.00 94.06 101 PRO A CA 1
ATOM 820 C C . PRO A 1 101 ? -0.862 5.075 -15.072 1.00 94.06 101 PRO A C 1
ATOM 822 O O . PRO A 1 101 ? -0.136 4.165 -15.472 1.00 94.06 101 PRO A O 1
ATOM 825 N N . GLU A 1 102 ? -1.808 5.592 -15.859 1.00 94.88 102 GLU A N 1
ATOM 826 C CA . GLU A 1 102 ? -2.124 5.069 -17.194 1.00 94.88 102 GLU A CA 1
ATOM 827 C C . GLU A 1 102 ? -0.931 5.182 -18.148 1.00 94.88 102 GLU A C 1
ATOM 829 O O . GLU A 1 102 ? -0.728 4.320 -19.002 1.00 94.88 102 GLU A O 1
ATOM 834 N N . LYS A 1 103 ? -0.085 6.205 -17.972 1.00 95.31 103 LYS A N 1
ATOM 835 C CA . LYS A 1 103 ? 1.138 6.364 -18.765 1.00 95.31 103 LYS A CA 1
ATOM 836 C C . LYS A 1 103 ? 2.214 5.338 -18.416 1.00 95.31 103 LYS A C 1
ATOM 838 O O . LYS A 1 103 ? 3.059 5.049 -19.254 1.00 95.31 103 LYS A O 1
ATOM 843 N N . LEU A 1 104 ? 2.161 4.759 -17.216 1.00 94.94 104 LEU A N 1
ATOM 844 C CA . LEU A 1 104 ? 2.982 3.611 -16.815 1.00 94.94 104 LEU A CA 1
ATOM 845 C C . LEU A 1 104 ? 2.393 2.278 -17.308 1.00 94.94 104 LEU A C 1
ATOM 847 O O . LEU A 1 104 ? 2.925 1.214 -16.989 1.00 94.94 104 LEU A O 1
ATOM 851 N N . GLY A 1 105 ? 1.272 2.300 -18.037 1.00 95.62 105 GLY A N 1
ATOM 852 C CA . GLY A 1 105 ? 0.525 1.097 -18.402 1.00 95.62 105 GLY A CA 1
ATOM 853 C C . GLY A 1 105 ? -0.158 0.425 -17.207 1.00 95.62 105 GLY A C 1
ATOM 854 O O . GLY A 1 105 ? -0.450 -0.777 -17.267 1.00 95.62 105 GLY A O 1
ATOM 855 N N . MET A 1 106 ? -0.380 1.182 -16.125 1.00 96.38 106 MET A N 1
ATOM 856 C CA . MET A 1 106 ? -1.182 0.750 -14.985 1.00 96.38 106 MET A CA 1
ATOM 857 C C . MET A 1 106 ? -2.664 0.960 -15.278 1.00 96.38 106 MET A C 1
ATOM 859 O O . MET A 1 106 ? -3.056 1.907 -15.960 1.00 96.38 106 MET A O 1
ATOM 863 N N . ARG A 1 107 ? -3.495 0.104 -14.689 1.00 97.12 107 ARG A N 1
ATOM 864 C CA . ARG A 1 107 ? -4.929 0.356 -14.533 1.00 97.12 107 ARG A CA 1
ATOM 865 C C . ARG A 1 107 ? -5.193 0.528 -13.046 1.00 97.12 107 ARG A C 1
ATOM 867 O O . ARG A 1 107 ? -4.722 -0.291 -12.263 1.00 97.12 107 ARG A O 1
ATOM 874 N N . MET A 1 108 ? -5.887 1.594 -12.669 1.00 97.06 108 MET A N 1
ATOM 875 C CA . MET A 1 108 ? -6.268 1.881 -11.287 1.00 97.06 108 MET A CA 1
ATOM 876 C C . MET A 1 108 ? -7.735 2.316 -11.256 1.00 97.06 108 MET A C 1
ATOM 878 O O . MET A 1 108 ? -8.198 2.949 -12.210 1.00 97.06 108 MET A O 1
ATOM 882 N N . PRO A 1 109 ? -8.485 2.005 -10.187 1.00 96.44 109 PRO A N 1
ATOM 883 C CA . PRO A 1 109 ? -9.837 2.517 -10.037 1.00 96.44 109 PRO A CA 1
ATOM 884 C C . PRO A 1 109 ? -9.817 4.044 -9.862 1.00 96.44 109 PRO A C 1
ATOM 886 O O . PRO A 1 109 ? -8.867 4.610 -9.318 1.00 96.44 109 PRO A O 1
ATOM 889 N N . ASN A 1 110 ? -10.880 4.718 -10.308 1.00 94.50 110 ASN A N 1
ATOM 890 C CA . ASN A 1 110 ? -10.998 6.171 -10.201 1.00 94.50 110 ASN A CA 1
ATOM 891 C C . ASN A 1 110 ? -10.975 6.603 -8.720 1.00 94.50 110 ASN A C 1
ATOM 893 O O . ASN A 1 110 ? -11.888 6.241 -7.975 1.00 94.50 110 ASN A O 1
ATOM 897 N N . PRO A 1 111 ? -10.004 7.424 -8.278 1.00 92.75 111 PRO A N 1
ATOM 898 C CA . PRO A 1 111 ? -9.856 7.782 -6.867 1.00 92.75 111 PRO A CA 1
ATOM 899 C C . PRO A 1 111 ? -11.031 8.594 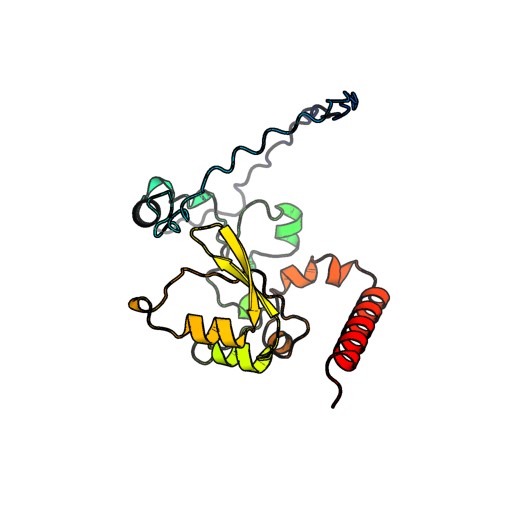-6.307 1.00 92.75 111 PRO A C 1
ATOM 901 O O . PRO A 1 111 ? -11.194 8.667 -5.094 1.00 92.75 111 PRO A O 1
ATOM 904 N N . LYS A 1 112 ? -11.855 9.216 -7.163 1.00 94.44 112 LYS A N 1
ATOM 905 C CA . LYS A 1 112 ? -13.059 9.943 -6.727 1.00 94.44 112 LYS A CA 1
ATOM 906 C C . LYS A 1 112 ? -14.245 9.023 -6.436 1.00 94.44 112 LYS A C 1
ATOM 908 O O . LYS A 1 112 ? -15.155 9.428 -5.722 1.00 94.44 112 LYS A O 1
ATOM 913 N N . GLU A 1 113 ? -14.243 7.824 -7.008 1.00 94.94 113 GLU A N 1
ATOM 914 C CA . GLU A 1 113 ? -15.357 6.868 -6.947 1.00 94.94 113 GLU A CA 1
ATOM 915 C C . GLU A 1 113 ? -14.998 5.611 -6.150 1.00 94.94 113 GLU A C 1
ATOM 917 O O . GLU A 1 113 ? -15.883 4.866 -5.738 1.00 94.94 113 GLU A O 1
ATOM 922 N N . PHE A 1 114 ? -13.706 5.374 -5.918 1.00 97.00 114 PHE A N 1
ATOM 923 C CA . PHE A 1 114 ? -13.210 4.200 -5.223 1.00 97.00 114 PHE A CA 1
ATOM 924 C C . PHE A 1 114 ? -12.997 4.470 -3.735 1.00 97.00 114 PHE A C 1
ATOM 926 O O . PHE A 1 114 ? -12.255 5.366 -3.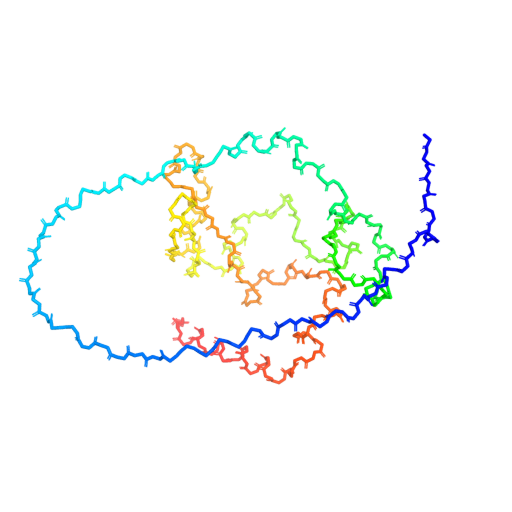337 1.00 97.00 114 PHE A O 1
ATOM 933 N N . SER A 1 115 ? -13.637 3.655 -2.906 1.00 96.56 115 SER A N 1
ATOM 934 C CA . SER A 1 115 ? -13.613 3.760 -1.452 1.00 96.56 115 SER A CA 1
ATOM 935 C C . SER A 1 115 ? -13.354 2.407 -0.793 1.00 96.56 115 SER A C 1
ATOM 937 O O . SER A 1 115 ? -13.402 1.352 -1.427 1.00 96.56 115 SER A O 1
ATOM 939 N N . ILE A 1 116 ? -13.153 2.426 0.525 1.00 96.81 116 ILE A N 1
ATOM 940 C CA . ILE A 1 116 ? -13.022 1.206 1.329 1.00 96.81 116 ILE A CA 1
ATOM 941 C C . ILE A 1 116 ? -14.270 0.303 1.250 1.00 96.81 116 ILE A C 1
ATOM 943 O O . ILE A 1 116 ? -14.161 -0.907 1.426 1.00 96.81 116 ILE A O 1
ATOM 947 N N . LEU A 1 117 ? -15.448 0.864 0.944 1.00 97.19 117 LEU A N 1
ATOM 948 C CA . LEU A 1 117 ? -16.668 0.079 0.733 1.00 97.19 117 LEU A CA 1
ATOM 949 C C . LEU A 1 117 ? -16.593 -0.721 -0.573 1.00 97.19 117 LEU A C 1
ATOM 951 O O . LEU A 1 117 ? -16.963 -1.886 -0.590 1.00 97.19 117 LEU A O 1
ATOM 955 N N . ASN A 1 118 ? -16.014 -0.153 -1.634 1.00 97.75 118 ASN A N 1
ATOM 956 C CA . ASN A 1 118 ? -15.787 -0.897 -2.875 1.00 97.75 118 ASN A CA 1
ATOM 957 C C . ASN A 1 118 ? -14.785 -2.038 -2.663 1.00 97.75 118 ASN A C 1
ATOM 959 O O . ASN A 1 118 ? -14.957 -3.112 -3.229 1.00 97.75 118 ASN A O 1
ATOM 963 N N . VAL A 1 119 ? -13.764 -1.830 -1.820 1.00 97.56 119 VAL A N 1
ATOM 964 C CA . VAL A 1 119 ? -12.851 -2.910 -1.412 1.00 97.56 119 VAL A CA 1
ATOM 965 C C . VAL A 1 119 ? -13.632 -4.023 -0.713 1.00 97.56 119 VAL A C 1
ATOM 967 O O . VAL A 1 119 ? -13.463 -5.183 -1.074 1.00 97.56 119 VAL A O 1
ATOM 970 N N . LEU A 1 120 ? -14.518 -3.685 0.231 1.00 97.69 120 LEU A N 1
ATOM 971 C CA . LEU A 1 120 ? -15.371 -4.661 0.918 1.00 97.69 120 LEU A CA 1
ATOM 972 C C . LEU A 1 120 ? -16.228 -5.473 -0.066 1.00 97.69 120 LEU A C 1
ATOM 974 O O . LEU A 1 120 ? -16.244 -6.698 0.021 1.00 97.69 120 LEU A O 1
ATOM 978 N N . ASP A 1 121 ? -16.885 -4.804 -1.014 1.00 97.25 121 ASP A N 1
ATOM 979 C CA . ASP A 1 121 ? -17.779 -5.441 -1.987 1.00 97.25 121 ASP A CA 1
ATOM 980 C C . ASP A 1 121 ? -17.030 -6.351 -2.975 1.00 97.25 121 ASP A C 1
ATOM 982 O O . ASP A 1 121 ? -17.517 -7.423 -3.341 1.00 97.25 121 ASP A O 1
ATOM 986 N N . LEU A 1 122 ? -15.839 -5.937 -3.419 1.00 97.38 122 LEU A N 1
ATOM 987 C CA . LEU A 1 122 ? -15.061 -6.660 -4.430 1.00 97.38 122 LEU A CA 1
ATOM 988 C C . LEU A 1 122 ? -14.221 -7.802 -3.846 1.00 97.38 122 LEU A C 1
ATOM 990 O O . LEU A 1 122 ? -13.967 -8.785 -4.547 1.00 97.38 122 LEU A O 1
ATOM 994 N N . VAL A 1 123 ? -13.787 -7.675 -2.589 1.00 97.00 123 VAL A N 1
ATOM 995 C CA . VAL A 1 123 ? -12.964 -8.672 -1.882 1.00 97.00 123 VAL A CA 1
ATOM 996 C C . VAL A 1 123 ? -13.819 -9.649 -1.070 1.00 97.00 123 VAL A C 1
ATOM 998 O O . VAL A 1 123 ? -13.463 -10.824 -0.962 1.00 97.00 123 VAL A O 1
ATOM 1001 N N . GLY A 1 124 ? -14.948 -9.190 -0.529 1.00 96.06 124 GLY A N 1
ATOM 1002 C CA . GLY A 1 124 ? -15.872 -9.979 0.281 1.00 96.06 124 GLY A CA 1
ATOM 1003 C C . GLY A 1 124 ? -15.781 -9.679 1.779 1.00 96.06 124 GLY A C 1
ATOM 1004 O O . GLY A 1 124 ? -14.709 -9.484 2.353 1.00 96.06 124 GLY A O 1
ATOM 1005 N N . ASP A 1 125 ? -16.934 -9.693 2.439 1.00 96.12 125 ASP A N 1
ATOM 1006 C CA . ASP A 1 125 ? -17.113 -9.276 3.831 1.00 96.12 125 ASP A CA 1
ATOM 1007 C C . ASP A 1 125 ? -16.541 -10.261 4.863 1.00 96.12 125 ASP A C 1
ATOM 1009 O O . ASP A 1 125 ? -16.022 -9.850 5.904 1.00 96.12 125 ASP A O 1
ATOM 1013 N N . THR A 1 126 ? -16.610 -11.559 4.569 1.00 95.25 126 THR A N 1
ATOM 1014 C CA . THR A 1 126 ? -16.175 -12.647 5.455 1.00 95.25 126 THR A CA 1
ATOM 1015 C C . THR A 1 126 ? -14.676 -12.939 5.399 1.00 95.25 126 THR A C 1
ATOM 1017 O O . THR A 1 126 ? -14.175 -13.656 6.276 1.00 95.25 126 THR A O 1
ATOM 1020 N N . ARG A 1 127 ? -13.944 -12.382 4.419 1.00 94.81 127 ARG A N 1
ATOM 1021 C CA . ARG A 1 127 ? -12.507 -12.637 4.241 1.00 94.81 127 ARG A CA 1
ATOM 1022 C C . ARG A 1 127 ? -11.746 -12.248 5.504 1.00 94.81 127 ARG A C 1
ATOM 1024 O O . ARG A 1 127 ? -11.901 -11.140 6.013 1.00 94.81 127 ARG A O 1
ATOM 1031 N N . GLN A 1 128 ? -10.931 -13.170 6.011 1.00 96.88 128 GLN A N 1
ATOM 1032 C CA . GLN A 1 128 ? -10.020 -12.884 7.115 1.00 96.88 128 GLN A CA 1
ATOM 1033 C C . GLN A 1 128 ? -8.827 -12.098 6.584 1.00 96.88 128 GLN A C 1
ATOM 1035 O O . GLN A 1 128 ? -8.200 -12.519 5.612 1.00 96.88 128 GLN A O 1
ATOM 1040 N N . ILE A 1 129 ? -8.524 -10.978 7.228 1.00 97.44 129 ILE A N 1
ATOM 1041 C CA . ILE A 1 129 ? -7.374 -10.140 6.910 1.00 97.44 129 ILE A CA 1
ATOM 1042 C C . ILE A 1 129 ? -6.477 -9.990 8.134 1.00 97.44 129 ILE A C 1
ATOM 1044 O O . ILE A 1 129 ? -6.955 -9.980 9.273 1.00 97.44 129 ILE A O 1
ATOM 1048 N N . GLU A 1 130 ? -5.180 -9.868 7.881 1.00 97.69 130 GLU A N 1
ATOM 1049 C CA . GLU A 1 130 ? -4.181 -9.596 8.904 1.00 97.69 130 GLU A CA 1
ATOM 1050 C C . GLU A 1 130 ? -4.147 -8.096 9.209 1.00 97.69 130 GLU A C 1
ATOM 1052 O O . GLU A 1 130 ? -3.978 -7.259 8.320 1.00 97.69 130 GLU A O 1
ATOM 1057 N N . VAL A 1 131 ? -4.321 -7.757 10.483 1.00 97.69 131 VAL A N 1
ATOM 1058 C CA . VAL A 1 131 ? -4.370 -6.381 10.968 1.00 97.69 131 VAL A CA 1
ATOM 1059 C C . VAL A 1 131 ? -3.413 -6.233 12.135 1.00 97.69 131 VAL A C 1
ATOM 1061 O O . VAL A 1 131 ? -3.472 -6.998 13.099 1.00 97.69 131 VAL A O 1
ATOM 1064 N N . PHE A 1 132 ? -2.582 -5.200 12.095 1.00 96.94 132 PHE A N 1
ATOM 1065 C CA . PHE A 1 132 ? -1.644 -4.903 13.168 1.00 96.94 132 PHE A CA 1
ATOM 1066 C C . PHE A 1 132 ? -2.106 -3.720 13.985 1.00 96.94 132 PHE A C 1
ATOM 1068 O O . PHE A 1 132 ? -2.567 -2.709 13.459 1.00 96.94 132 PHE A O 1
ATOM 1075 N N . ASP A 1 133 ? -1.936 -3.841 15.293 1.00 95.50 133 ASP A N 1
ATOM 1076 C CA . ASP A 1 133 ? -1.987 -2.694 16.173 1.00 95.50 133 ASP A CA 1
ATOM 1077 C C . ASP A 1 133 ? -0.646 -1.955 16.165 1.00 95.50 133 ASP A C 1
ATOM 1079 O O . ASP A 1 133 ? 0.378 -2.509 16.562 1.00 95.50 133 ASP A O 1
ATOM 1083 N N . VAL A 1 134 ? -0.664 -0.699 15.724 1.00 94.50 134 VAL A N 1
ATOM 1084 C CA . VAL A 1 134 ? 0.540 0.099 15.465 1.00 94.50 134 VAL A CA 1
ATOM 1085 C C . VAL A 1 134 ? 1.365 0.337 16.731 1.00 94.50 134 VAL A C 1
ATOM 1087 O O . VAL A 1 134 ? 2.591 0.313 16.671 1.00 94.50 134 VAL A O 1
ATOM 1090 N N . TYR A 1 135 ? 0.735 0.522 17.889 1.00 92.81 135 TYR A N 1
ATOM 1091 C CA . TYR A 1 135 ? 1.474 0.793 19.124 1.00 92.81 135 TYR A CA 1
ATOM 1092 C C . TYR A 1 135 ? 2.121 -0.461 19.706 1.00 92.81 135 TYR A C 1
ATOM 1094 O O . TYR A 1 135 ? 3.228 -0.408 20.230 1.00 92.81 135 TYR A O 1
ATOM 1102 N N . THR A 1 136 ? 1.436 -1.600 19.622 1.00 92.62 136 THR A N 1
ATOM 1103 C CA . THR A 1 136 ? 1.929 -2.855 20.213 1.00 92.62 136 THR A CA 1
ATOM 1104 C C . THR A 1 136 ? 2.706 -3.733 19.245 1.00 92.62 136 THR A C 1
ATOM 1106 O O . THR A 1 136 ? 3.324 -4.698 19.689 1.00 92.62 136 THR A O 1
ATOM 1109 N N . GLN A 1 137 ? 2.644 -3.437 17.943 1.00 93.19 137 GLN A N 1
ATOM 1110 C CA . GLN A 1 137 ? 3.165 -4.279 16.862 1.00 93.19 137 GLN A CA 1
ATOM 1111 C C . GLN A 1 137 ? 2.625 -5.722 16.916 1.00 93.19 137 GLN A C 1
ATOM 1113 O O . GLN A 1 137 ? 3.251 -6.660 16.429 1.00 93.19 137 GLN A O 1
ATOM 1118 N N . LYS A 1 138 ? 1.443 -5.920 17.519 1.00 94.19 138 LYS A N 1
ATOM 1119 C CA . LYS A 1 138 ? 0.786 -7.228 17.616 1.00 94.19 138 LYS A CA 1
ATOM 1120 C C . LYS A 1 138 ? -0.213 -7.394 16.476 1.00 94.19 138 LYS A C 1
ATOM 1122 O O . LYS A 1 138 ? -1.131 -6.582 16.330 1.00 94.19 138 LYS A O 1
ATOM 1127 N N . GLY A 1 139 ? -0.034 -8.460 15.702 1.00 95.12 139 GLY A N 1
ATOM 1128 C CA . GLY A 1 139 ? -0.958 -8.874 14.651 1.00 95.12 139 GLY A CA 1
ATOM 1129 C C . GLY A 1 139 ? -2.188 -9.583 15.214 1.00 95.12 139 GLY A C 1
ATOM 1130 O O . GLY A 1 139 ? -2.131 -10.255 16.247 1.00 95.12 139 GLY A O 1
ATOM 1131 N N . LYS A 1 140 ? -3.314 -9.432 14.525 1.00 95.56 140 LYS A N 1
ATOM 1132 C CA . LYS A 1 140 ? -4.532 -10.215 14.729 1.00 95.56 140 LYS A CA 1
ATOM 1133 C C . LYS A 1 140 ? -5.271 -10.372 13.409 1.00 95.56 140 LYS A C 1
ATOM 1135 O O . LYS A 1 140 ? -5.220 -9.491 12.557 1.00 95.56 140 LYS A O 1
ATOM 1140 N N . ASN A 1 141 ? -6.031 -11.451 13.294 1.00 96.62 141 ASN A N 1
ATOM 1141 C CA . ASN A 1 141 ? -6.948 -11.629 12.177 1.00 96.62 141 ASN A CA 1
ATOM 1142 C C . ASN A 1 141 ? -8.328 -11.070 12.533 1.00 96.62 141 ASN A C 1
ATOM 1144 O O . ASN A 1 141 ? -8.777 -11.181 13.677 1.00 96.62 141 ASN A O 1
ATOM 1148 N N . MET A 1 142 ? -8.996 -10.461 11.559 1.00 97.19 142 MET A N 1
ATOM 1149 C CA . MET A 1 142 ? -10.410 -10.090 11.653 1.00 97.19 142 MET A CA 1
ATOM 1150 C C . MET A 1 142 ? -11.079 -10.169 10.286 1.00 97.19 142 MET A C 1
ATOM 1152 O O . MET A 1 142 ? -10.398 -10.243 9.263 1.00 97.19 142 MET A O 1
ATOM 1156 N N . ARG A 1 143 ? -12.415 -10.137 10.253 1.00 98.06 143 ARG A N 1
ATOM 1157 C CA . ARG A 1 143 ? -13.134 -10.044 8.979 1.00 98.06 143 ARG A CA 1
ATOM 1158 C C . ARG A 1 143 ? -12.872 -8.682 8.349 1.00 98.06 143 ARG A C 1
ATOM 1160 O O . ARG A 1 143 ? -12.806 -7.677 9.059 1.00 98.06 143 ARG A O 1
ATOM 1167 N N . LEU A 1 144 ? -12.797 -8.634 7.021 1.00 98.19 144 LEU A N 1
ATOM 1168 C CA . LEU A 1 144 ? -12.661 -7.377 6.291 1.00 98.19 144 LEU A CA 1
ATOM 1169 C C . LEU A 1 144 ? -13.780 -6.400 6.673 1.00 98.19 144 LEU A C 1
ATOM 1171 O O . LEU A 1 144 ? -13.500 -5.231 6.919 1.00 98.19 144 LEU A O 1
ATOM 1175 N N . LYS A 1 145 ? -15.017 -6.888 6.835 1.00 98.25 145 LYS A N 1
ATOM 1176 C CA . LYS A 1 145 ? -16.141 -6.075 7.320 1.00 98.25 145 LYS A CA 1
ATOM 1177 C C . LYS A 1 145 ? -15.842 -5.360 8.640 1.00 98.25 145 LYS A C 1
ATOM 1179 O O . LYS A 1 145 ? -16.051 -4.154 8.726 1.00 98.25 145 LYS A O 1
ATOM 1184 N N . ASP A 1 146 ? -15.299 -6.070 9.627 1.00 97.81 146 ASP A N 1
ATOM 1185 C CA . ASP A 1 146 ? -14.987 -5.504 10.946 1.00 97.81 146 ASP A CA 1
ATOM 1186 C C . ASP A 1 146 ? -13.908 -4.412 10.836 1.00 97.81 146 ASP A C 1
ATOM 1188 O O . ASP A 1 146 ? -13.972 -3.378 11.507 1.00 97.81 146 ASP A O 1
ATOM 1192 N N . PHE A 1 147 ? -12.921 -4.615 9.956 1.00 97.75 147 PHE A N 1
ATOM 1193 C CA . PHE A 1 147 ? -11.891 -3.615 9.684 1.00 97.75 147 PHE A CA 1
ATOM 1194 C C . PHE A 1 147 ? -12.454 -2.381 8.974 1.00 97.75 147 PHE A C 1
ATOM 1196 O O . PHE A 1 147 ? -12.102 -1.261 9.337 1.00 97.75 147 PHE A O 1
ATOM 1203 N N . VAL A 1 148 ? -13.351 -2.559 8.002 1.00 97.75 148 VAL A N 1
ATOM 1204 C CA . VAL A 1 148 ? -14.020 -1.448 7.308 1.00 97.75 148 VAL A CA 1
ATOM 1205 C C . VAL A 1 148 ? -14.923 -0.661 8.261 1.00 97.75 148 VAL A C 1
ATOM 1207 O O . VAL A 1 148 ? -14.910 0.572 8.246 1.00 97.75 148 VAL A O 1
ATOM 1210 N N . GLU A 1 149 ? -15.655 -1.345 9.141 1.00 97.12 149 GLU A N 1
ATOM 1211 C CA . GLU A 1 149 ? -16.429 -0.707 10.209 1.00 97.12 149 GLU A CA 1
ATOM 1212 C C . GLU A 1 149 ? -15.524 0.109 11.139 1.00 97.12 149 GLU A C 1
ATOM 1214 O O . GLU A 1 149 ? -15.833 1.265 11.429 1.00 97.12 149 GLU A O 1
ATOM 1219 N N . TYR A 1 150 ? -14.377 -0.442 11.552 1.00 96.88 150 TYR A N 1
ATOM 1220 C CA . TYR A 1 150 ? -13.352 0.285 12.308 1.00 96.88 150 TYR A CA 1
ATOM 1221 C C . TYR A 1 150 ? -12.819 1.508 11.541 1.00 96.88 150 TYR A C 1
ATOM 1223 O O . TYR A 1 150 ? -12.740 2.604 12.101 1.00 96.88 150 TYR A O 1
ATOM 1231 N N . PHE A 1 151 ? -12.484 1.347 10.259 1.00 96.56 151 PHE A N 1
ATOM 1232 C CA . PHE A 1 151 ? -11.919 2.401 9.418 1.00 96.56 151 PHE A CA 1
ATOM 1233 C C . PHE A 1 151 ? -12.881 3.589 9.283 1.00 96.56 151 PHE A C 1
ATOM 1235 O O . PHE A 1 151 ? -12.469 4.744 9.392 1.00 96.56 151 PHE A O 1
ATOM 1242 N N . ASN A 1 152 ? -14.179 3.322 9.140 1.00 96.00 152 ASN A N 1
ATOM 1243 C CA . ASN A 1 152 ? -15.210 4.351 9.001 1.00 96.00 152 ASN A CA 1
ATOM 1244 C C . ASN A 1 152 ? -15.593 5.045 10.323 1.00 96.00 152 ASN A C 1
ATOM 1246 O O . ASN A 1 152 ? -16.321 6.042 10.313 1.00 96.00 152 ASN A O 1
ATOM 1250 N N . GLN A 1 153 ? -15.099 4.581 11.477 1.00 96.62 153 GLN A N 1
ATOM 1251 C CA . GLN A 1 153 ? -15.280 5.307 12.737 1.00 96.62 153 GLN A CA 1
ATOM 1252 C C . GLN A 1 153 ? -14.552 6.654 12.701 1.00 96.62 153 GLN A C 1
ATOM 1254 O O . GLN A 1 153 ? -13.437 6.769 12.186 1.00 96.62 153 GLN A O 1
ATOM 1259 N N . ARG A 1 154 ? -15.154 7.671 13.336 1.00 95.69 154 ARG A N 1
ATOM 1260 C CA . ARG A 1 154 ? -14.484 8.959 13.581 1.00 95.69 154 ARG A CA 1
ATOM 1261 C C . ARG A 1 154 ? -13.162 8.719 14.324 1.00 95.69 154 ARG A C 1
ATOM 1263 O O . ARG A 1 154 ? -13.184 7.932 15.271 1.00 95.69 154 ARG A O 1
ATOM 1270 N N . PRO A 1 155 ? -12.064 9.427 13.993 1.00 92.94 155 PRO A N 1
ATOM 1271 C CA . PRO A 1 155 ? -10.767 9.224 14.642 1.00 92.94 155 PRO A CA 1
ATOM 1272 C C . PRO A 1 155 ? -10.830 9.233 16.175 1.00 92.94 155 PRO A C 1
ATOM 1274 O O . PRO A 1 155 ? -10.280 8.344 16.809 1.00 92.94 155 PRO A O 1
ATOM 1277 N N . SER A 1 156 ? -11.608 10.143 16.772 1.00 92.81 156 SER A N 1
ATOM 1278 C CA . SER A 1 156 ? -11.790 10.240 18.231 1.00 92.81 156 SER A CA 1
ATOM 1279 C C . SER A 1 156 ? -12.505 9.051 18.885 1.00 92.81 156 SER A C 1
ATOM 1281 O O . SER A 1 156 ? -12.455 8.902 20.102 1.00 92.81 156 SER A O 1
ATOM 1283 N N . LYS A 1 157 ? -13.196 8.211 18.105 1.00 93.69 157 LYS A N 1
ATOM 1284 C CA . LYS A 1 157 ? -13.872 6.996 18.588 1.00 93.69 157 LYS A CA 1
ATOM 1285 C C . LYS A 1 157 ? -13.025 5.734 18.411 1.00 93.69 157 LYS A C 1
ATOM 1287 O O . LYS A 1 157 ? -13.394 4.687 18.943 1.00 93.69 157 LYS A O 1
ATOM 1292 N N . ARG A 1 158 ? -11.912 5.808 17.673 1.00 93.81 158 ARG A N 1
ATOM 1293 C CA . ARG A 1 158 ? -11.039 4.658 17.430 1.00 93.81 158 ARG A CA 1
ATOM 1294 C C . ARG A 1 158 ? -10.208 4.391 18.683 1.00 93.81 158 ARG A C 1
ATOM 1296 O O . ARG A 1 158 ? -9.354 5.185 19.050 1.00 93.81 158 ARG A O 1
ATOM 1303 N N . LYS A 1 159 ? -10.455 3.250 19.332 1.00 89.94 159 LYS A N 1
ATOM 1304 C CA . LYS A 1 159 ? -9.733 2.840 20.555 1.00 89.94 159 LYS A CA 1
ATOM 1305 C C . LYS A 1 159 ? -8.280 2.432 20.301 1.00 89.94 159 LYS A C 1
ATOM 1307 O O . LYS A 1 159 ? -7.463 2.478 21.208 1.00 89.94 159 LYS A O 1
ATOM 1312 N N . ASN A 1 160 ? -7.996 1.972 19.088 1.00 92.31 160 ASN A N 1
ATOM 1313 C CA . ASN A 1 160 ? -6.702 1.449 18.667 1.00 92.31 160 ASN A CA 1
ATOM 1314 C C . ASN A 1 160 ? -6.311 2.112 17.349 1.00 92.31 160 ASN A C 1
ATOM 1316 O O . ASN A 1 160 ? -7.198 2.454 16.561 1.00 92.31 160 ASN A O 1
ATOM 1320 N N . LEU A 1 161 ? -5.013 2.208 17.076 1.00 94.56 161 LEU A N 1
ATOM 1321 C CA . LEU A 1 161 ? -4.491 2.561 15.761 1.00 94.56 161 LEU A CA 1
ATOM 1322 C C . LEU A 1 161 ? -4.130 1.268 15.027 1.00 94.56 161 LEU A C 1
ATOM 1324 O O . LEU A 1 161 ? -3.186 0.585 15.415 1.00 94.56 161 LEU A O 1
ATOM 1328 N N . LEU A 1 162 ? -4.923 0.903 14.021 1.00 96.31 162 LEU A N 1
ATOM 1329 C CA . LEU A 1 162 ? -4.764 -0.343 13.280 1.00 96.31 162 LEU A CA 1
ATOM 1330 C C . LEU A 1 162 ? -4.313 -0.073 11.846 1.00 96.31 162 LEU A C 1
ATOM 1332 O O . LEU A 1 162 ? -4.766 0.890 11.227 1.00 96.31 162 LEU A O 1
ATOM 1336 N N . ASN A 1 163 ? -3.480 -0.958 11.307 1.00 96.62 163 ASN A N 1
ATOM 1337 C CA . ASN A 1 163 ? -3.123 -0.986 9.892 1.00 96.62 163 ASN A CA 1
ATOM 1338 C C . ASN A 1 163 ? -3.368 -2.379 9.288 1.00 96.62 163 ASN A C 1
ATOM 1340 O O . ASN A 1 163 ? -3.440 -3.372 10.009 1.00 96.62 163 ASN A O 1
ATOM 1344 N N . SER A 1 164 ? -3.507 -2.429 7.965 1.00 96.75 164 SER A N 1
ATOM 1345 C CA . SER A 1 164 ? -3.573 -3.656 7.169 1.00 96.75 164 SER A CA 1
ATOM 1346 C C . SER A 1 164 ? -2.770 -3.415 5.896 1.00 96.75 164 SER A C 1
ATOM 1348 O O . SER A 1 164 ? -3.237 -2.700 5.011 1.00 96.75 164 SER A O 1
ATOM 1350 N N . LEU A 1 165 ? -1.561 -3.971 5.819 1.00 96.19 165 LEU A N 1
ATOM 1351 C CA . LEU A 1 165 ? -0.652 -3.803 4.674 1.00 96.19 165 LEU A CA 1
ATOM 1352 C C . LEU A 1 165 ? -0.497 -5.086 3.839 1.00 96.19 165 LEU A C 1
ATOM 1354 O O . LEU A 1 165 ? -0.012 -5.023 2.716 1.00 96.19 165 LEU A O 1
ATOM 1358 N N . SER A 1 166 ? -0.954 -6.229 4.360 1.00 95.12 166 SER A N 1
ATOM 1359 C CA . SER A 1 166 ? -0.776 -7.562 3.764 1.00 95.12 166 SER A CA 1
ATOM 1360 C C . SER A 1 166 ? -1.984 -8.046 2.943 1.00 95.12 166 SER A C 1
ATOM 1362 O O . SER A 1 166 ? -2.116 -9.245 2.698 1.00 95.12 166 SER A O 1
ATOM 1364 N N . LEU A 1 167 ? -2.920 -7.163 2.562 1.00 96.06 167 LEU A N 1
ATOM 1365 C CA . LEU A 1 167 ? -4.113 -7.571 1.810 1.00 96.06 167 LEU A CA 1
ATOM 1366 C C . LEU A 1 167 ? -3.753 -7.893 0.353 1.00 96.06 167 LEU A C 1
ATOM 1368 O O . LEU A 1 167 ? -3.727 -7.016 -0.506 1.00 96.06 167 LEU A O 1
ATOM 1372 N N . GLU A 1 168 ? -3.516 -9.172 0.091 1.00 95.69 168 GLU A N 1
ATOM 1373 C CA . GLU A 1 168 ? -3.429 -9.744 -1.252 1.00 95.69 168 GLU A CA 1
ATOM 1374 C C . GLU A 1 168 ? -4.854 -9.956 -1.804 1.00 95.69 168 GLU A C 1
ATOM 1376 O O . GLU A 1 168 ? -5.727 -10.443 -1.078 1.00 95.69 168 GLU A O 1
ATOM 1381 N N . PHE A 1 169 ? -5.109 -9.539 -3.050 1.00 96.38 169 PHE A N 1
ATOM 1382 C CA . PHE A 1 169 ? -6.450 -9.514 -3.654 1.00 96.38 169 PHE A CA 1
ATOM 1383 C C . PHE A 1 169 ? -6.503 -10.026 -5.105 1.00 96.38 169 PHE A C 1
ATOM 1385 O O . PHE A 1 169 ? -7.532 -9.864 -5.769 1.00 96.38 169 PHE A O 1
ATOM 1392 N N . SER A 1 170 ? -5.429 -10.632 -5.619 1.00 94.25 170 SER A N 1
ATOM 1393 C CA . SER A 1 170 ? -5.339 -11.170 -6.986 1.00 94.25 170 SER A CA 1
ATOM 1394 C C . SER A 1 170 ? -6.344 -12.292 -7.265 1.00 94.25 170 SER A C 1
ATOM 1396 O O . SER A 1 170 ? -6.686 -12.538 -8.420 1.00 94.25 170 SER A O 1
ATOM 1398 N N . ASP A 1 171 ? -6.869 -12.924 -6.215 1.00 90.75 171 ASP A N 1
ATOM 1399 C CA . ASP A 1 171 ? -7.915 -13.948 -6.251 1.00 90.75 171 ASP A CA 1
ATOM 1400 C C . ASP A 1 171 ? -9.349 -13.382 -6.152 1.00 90.75 171 ASP A C 1
ATOM 1402 O O . ASP A 1 171 ? -10.316 -14.139 -6.064 1.00 90.75 171 ASP A O 1
ATOM 1406 N N . THR A 1 172 ? -9.513 -12.055 -6.173 1.00 95.12 172 THR A N 1
ATOM 1407 C CA . THR A 1 172 ? -10.812 -11.369 -6.028 1.00 95.12 172 THR A CA 1
ATOM 1408 C C . THR A 1 172 ? -11.216 -10.610 -7.286 1.00 95.12 172 THR A C 1
ATOM 1410 O O . THR A 1 172 ? -10.401 -10.388 -8.182 1.00 95.12 172 THR A O 1
ATOM 1413 N N . LYS A 1 173 ? -12.457 -10.106 -7.327 1.00 95.88 173 LYS A N 1
ATOM 1414 C CA . LYS A 1 173 ? -12.931 -9.236 -8.419 1.00 95.88 173 LYS A CA 1
ATOM 1415 C C . LYS A 1 173 ? -12.188 -7.900 -8.488 1.00 95.88 173 LYS A C 1
ATOM 1417 O O . LYS A 1 173 ? -12.140 -7.284 -9.547 1.00 95.88 173 LYS A O 1
ATOM 1422 N N . LEU A 1 174 ? -11.576 -7.453 -7.387 1.00 97.19 174 LEU A N 1
ATOM 1423 C CA . LEU A 1 174 ? -10.777 -6.225 -7.383 1.00 97.19 174 LEU A CA 1
ATOM 1424 C C . LEU A 1 174 ? -9.559 -6.333 -8.316 1.00 97.19 174 LEU A C 1
ATOM 1426 O O . LEU A 1 174 ? -9.137 -5.327 -8.887 1.00 97.19 174 LEU A O 1
ATOM 1430 N N . SER A 1 175 ? -9.033 -7.547 -8.521 1.00 96.50 175 SER A N 1
ATOM 1431 C CA . SER A 1 175 ? -7.909 -7.802 -9.432 1.00 96.50 175 SER A CA 1
ATOM 1432 C C . SER A 1 175 ? -8.181 -7.336 -10.868 1.00 96.50 175 SER A C 1
ATOM 1434 O O . SER A 1 175 ? -7.269 -6.897 -11.560 1.00 96.50 175 SER A O 1
ATOM 1436 N N . GLU A 1 176 ? -9.439 -7.337 -11.313 1.00 95.62 176 GLU A N 1
ATOM 1437 C CA . GLU A 1 176 ? -9.816 -6.913 -12.664 1.00 95.62 176 GLU A CA 1
ATOM 1438 C C . GLU A 1 176 ? -9.681 -5.392 -12.852 1.00 95.62 176 GLU A C 1
ATOM 1440 O O . GLU A 1 176 ? -9.471 -4.904 -13.967 1.00 95.62 176 GLU A O 1
ATOM 1445 N N . MET A 1 177 ? -9.736 -4.622 -11.763 1.00 97.00 177 MET A N 1
ATOM 1446 C CA . MET A 1 177 ? -9.663 -3.158 -11.780 1.00 97.00 177 MET A CA 1
ATOM 1447 C C . MET A 1 177 ? -8.241 -2.616 -11.639 1.00 97.00 177 MET A C 1
ATOM 1449 O O . MET A 1 177 ? -8.009 -1.443 -11.930 1.00 97.00 177 MET A O 1
ATOM 1453 N N . VAL A 1 178 ? -7.298 -3.446 -11.192 1.00 97.50 178 VAL A N 1
ATOM 1454 C CA . VAL A 1 178 ? -5.919 -3.036 -10.927 1.00 97.50 178 VAL A CA 1
ATOM 1455 C C . VAL A 1 178 ? -4.980 -3.773 -11.864 1.00 97.50 178 VAL A C 1
ATOM 1457 O O . VAL A 1 178 ? -5.099 -4.971 -12.095 1.00 97.50 178 VAL A O 1
ATOM 1460 N N . THR A 1 179 ? -4.015 -3.070 -12.437 1.00 97.25 179 THR A N 1
ATOM 1461 C CA . THR A 1 179 ? -2.920 -3.729 -13.146 1.00 97.25 179 THR A CA 1
ATOM 1462 C C . THR A 1 179 ? -1.617 -3.031 -12.824 1.00 97.25 179 THR A C 1
ATOM 1464 O O . THR A 1 179 ? -1.535 -1.805 -12.909 1.00 97.25 179 THR A O 1
ATOM 1467 N N . ALA A 1 180 ? -0.608 -3.825 -12.462 1.00 96.94 180 ALA A N 1
ATOM 1468 C CA . ALA A 1 180 ? 0.748 -3.356 -12.213 1.00 96.94 180 ALA A CA 1
ATOM 1469 C C . ALA A 1 180 ? 1.309 -2.587 -13.426 1.00 96.94 180 ALA A C 1
ATOM 1471 O O . ALA A 1 180 ? 0.832 -2.810 -14.543 1.00 96.94 180 ALA A O 1
ATOM 1472 N N . PRO A 1 181 ? 2.314 -1.710 -13.250 1.00 95.69 181 PRO A N 1
ATOM 1473 C CA . PRO A 1 181 ? 2.971 -1.027 -14.364 1.00 95.69 181 PRO A CA 1
ATOM 1474 C C . PRO A 1 181 ? 3.443 -1.999 -15.448 1.00 95.69 181 PRO A C 1
ATOM 1476 O O . PRO A 1 181 ? 3.864 -3.112 -15.137 1.00 95.69 181 PRO A O 1
ATOM 1479 N N . ALA A 1 182 ? 3.420 -1.574 -16.713 1.00 94.06 182 ALA A N 1
ATOM 1480 C CA . ALA A 1 182 ? 3.814 -2.417 -17.844 1.00 94.06 182 ALA A CA 1
ATOM 1481 C C . ALA A 1 182 ? 5.223 -2.999 -17.665 1.00 94.06 182 ALA A C 1
ATOM 1483 O O . ALA A 1 182 ? 5.388 -4.211 -17.737 1.00 94.06 182 ALA A O 1
ATOM 1484 N N . PHE A 1 183 ? 6.193 -2.160 -17.290 1.00 92.19 183 PHE A N 1
ATOM 1485 C CA . PHE A 1 183 ? 7.574 -2.601 -17.098 1.00 92.19 183 PHE A CA 1
ATOM 1486 C C . PHE A 1 183 ? 7.733 -3.650 -15.987 1.00 92.19 183 PHE A C 1
ATOM 1488 O O . PHE A 1 183 ? 8.630 -4.479 -16.077 1.00 92.19 183 PHE A O 1
ATOM 1495 N N . VAL A 1 184 ? 6.893 -3.621 -14.941 1.00 94.31 184 VAL A N 1
ATOM 1496 C CA . VAL A 1 184 ? 6.935 -4.626 -13.866 1.00 94.31 184 VAL A CA 1
ATOM 1497 C C . VAL A 1 184 ? 6.530 -5.977 -14.438 1.00 94.31 184 VAL A C 1
ATOM 1499 O O . VAL A 1 184 ? 7.232 -6.955 -14.222 1.00 94.31 184 VAL A O 1
ATOM 1502 N N . ARG A 1 185 ? 5.463 -6.012 -15.244 1.00 93.88 185 ARG A N 1
ATOM 1503 C CA . ARG A 1 185 ? 5.010 -7.231 -15.933 1.00 93.88 185 ARG A CA 1
ATOM 1504 C C . ARG A 1 185 ? 6.040 -7.743 -16.945 1.00 93.88 185 ARG A C 1
ATOM 1506 O O . ARG A 1 185 ? 6.129 -8.944 -17.156 1.00 93.88 185 ARG A O 1
ATOM 1513 N N . ASP A 1 186 ? 6.841 -6.858 -17.540 1.00 91.88 186 ASP A N 1
ATOM 1514 C CA . ASP A 1 186 ? 7.885 -7.236 -18.506 1.00 91.88 186 ASP A CA 1
ATOM 1515 C C . ASP A 1 186 ? 9.117 -7.893 -17.854 1.00 91.88 186 ASP A C 1
ATOM 1517 O O . ASP A 1 186 ? 9.848 -8.621 -18.526 1.00 91.88 186 ASP A O 1
ATOM 1521 N N . ILE A 1 187 ? 9.385 -7.616 -16.570 1.00 92.00 187 ILE A N 1
ATOM 1522 C CA . ILE A 1 187 ? 10.582 -8.112 -15.861 1.00 92.00 187 ILE A CA 1
ATOM 1523 C C . ILE A 1 187 ? 10.269 -9.090 -14.725 1.00 92.00 187 ILE A C 1
ATOM 1525 O O . ILE A 1 187 ? 11.186 -9.735 -14.215 1.00 92.00 187 ILE A O 1
ATOM 1529 N N . ASP A 1 188 ? 9.007 -9.194 -14.310 1.00 93.69 188 ASP A N 1
ATOM 1530 C CA . ASP A 1 188 ? 8.593 -10.057 -13.210 1.00 93.69 188 ASP A CA 1
ATOM 1531 C C . ASP A 1 188 ? 8.878 -11.533 -13.519 1.00 93.69 188 ASP A C 1
ATOM 1533 O O . ASP A 1 188 ? 8.543 -12.060 -14.582 1.00 93.69 188 ASP A O 1
ATOM 1537 N N . TRP A 1 189 ? 9.515 -12.221 -12.575 1.00 94.88 189 TRP A N 1
ATOM 1538 C CA . TRP A 1 189 ? 9.870 -13.627 -12.742 1.00 94.88 189 TRP A CA 1
ATOM 1539 C C . TRP A 1 189 ? 8.651 -14.542 -12.709 1.00 94.88 189 TRP A C 1
ATOM 1541 O O . TRP A 1 189 ? 8.670 -15.578 -13.374 1.00 94.88 189 TRP A O 1
ATOM 1551 N N . ILE A 1 190 ? 7.598 -14.185 -11.969 1.00 93.06 190 ILE A N 1
ATOM 1552 C CA . ILE A 1 190 ? 6.389 -15.009 -11.920 1.00 93.06 190 ILE A CA 1
ATOM 1553 C C . 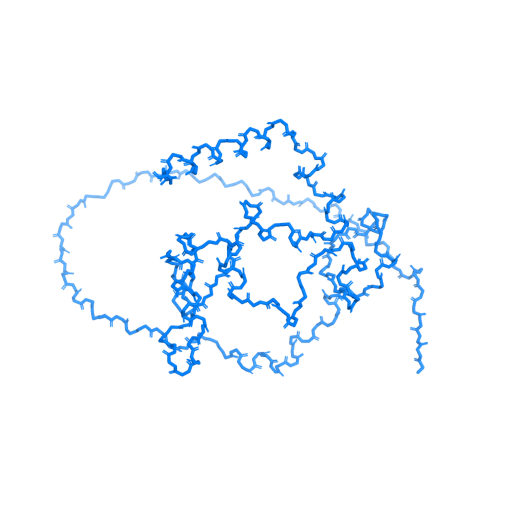ILE A 1 190 ? 5.679 -14.978 -13.275 1.00 93.06 190 ILE A C 1
ATOM 1555 O O . ILE A 1 190 ? 5.357 -16.035 -13.815 1.00 93.06 190 ILE A O 1
ATOM 1559 N N . ASP A 1 191 ? 5.529 -13.800 -13.875 1.00 90.06 191 ASP A N 1
ATOM 1560 C CA . ASP A 1 191 ? 4.882 -13.665 -15.181 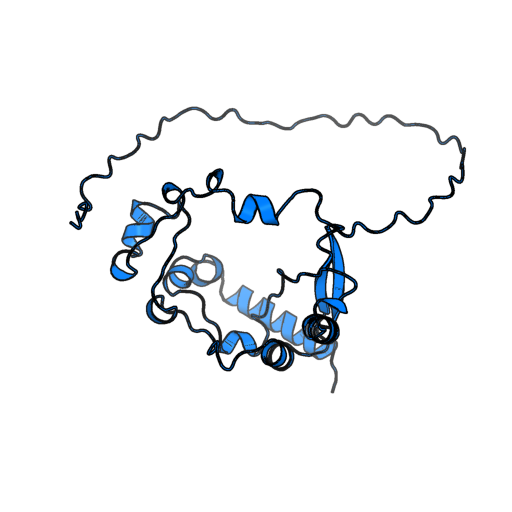1.00 90.06 191 ASP A CA 1
ATOM 1561 C C . ASP A 1 191 ? 5.720 -14.227 -16.350 1.00 90.06 191 ASP A C 1
ATOM 1563 O O . ASP A 1 191 ? 5.164 -14.816 -17.287 1.00 90.06 191 ASP A O 1
ATOM 1567 N N . ASN A 1 192 ? 7.053 -14.074 -16.309 1.00 92.75 192 ASN A N 1
ATOM 1568 C CA . ASN A 1 192 ? 7.922 -14.361 -17.462 1.00 92.75 192 ASN A CA 1
ATOM 1569 C C . ASN A 1 192 ? 8.689 -15.688 -17.392 1.00 92.75 192 ASN A C 1
ATOM 1571 O O . ASN A 1 192 ? 9.053 -16.230 -18.436 1.00 92.75 192 ASN A O 1
ATOM 1575 N N . VAL A 1 193 ? 8.973 -16.203 -16.193 1.00 95.00 193 VAL A N 1
ATOM 1576 C CA . VAL A 1 193 ? 9.872 -17.358 -16.000 1.00 95.00 193 VAL A CA 1
ATOM 1577 C C . VAL A 1 193 ? 9.153 -18.542 -15.359 1.00 95.00 193 VAL A C 1
ATOM 1579 O O . VAL A 1 193 ? 9.474 -19.693 -15.662 1.00 95.00 193 VAL A O 1
ATOM 1582 N N . TRP A 1 194 ? 8.186 -18.294 -14.477 1.00 93.69 194 TRP A N 1
ATOM 1583 C CA . TRP A 1 194 ? 7.530 -19.367 -13.741 1.00 93.69 194 TRP A CA 1
ATOM 1584 C C . TRP A 1 194 ? 6.633 -20.241 -14.647 1.00 93.69 194 TRP A C 1
ATOM 1586 O O . TRP A 1 194 ? 5.867 -19.708 -15.455 1.00 93.69 194 TRP A O 1
ATOM 1596 N N . PRO A 1 195 ? 6.662 -21.587 -14.517 1.00 95.19 195 PRO A N 1
ATOM 1597 C CA . PRO A 1 195 ? 5.840 -22.474 -15.342 1.00 95.19 195 PRO A CA 1
ATOM 1598 C C . PRO A 1 195 ? 4.337 -22.208 -15.187 1.00 95.19 195 PRO A C 1
ATOM 1600 O O . PRO A 1 195 ? 3.766 -22.320 -14.094 1.00 95.19 195 PRO A O 1
ATOM 1603 N N . LYS A 1 196 ? 3.668 -21.895 -16.300 1.00 90.75 196 LYS A N 1
ATOM 1604 C CA . LYS A 1 196 ? 2.256 -21.479 -16.313 1.00 90.75 196 LYS A CA 1
ATOM 1605 C C . LYS A 1 196 ? 1.312 -22.600 -15.888 1.00 90.75 196 LYS A C 1
ATOM 1607 O O . LYS A 1 196 ? 0.277 -22.338 -15.277 1.00 90.75 196 LYS A O 1
ATOM 1612 N N . GLU A 1 197 ? 1.685 -23.850 -16.138 1.00 92.12 197 GLU A N 1
ATOM 1613 C CA . GLU A 1 197 ? 0.921 -25.032 -15.739 1.00 92.12 197 GLU A CA 1
ATOM 1614 C C . GLU A 1 197 ? 0.842 -25.151 -14.211 1.00 92.12 197 GLU A C 1
ATOM 1616 O O . GLU A 1 197 ? -0.191 -25.552 -13.670 1.00 92.12 197 GLU A O 1
ATOM 1621 N N . LEU A 1 198 ? 1.909 -24.764 -13.500 1.00 90.25 198 LEU A N 1
ATOM 1622 C CA . LEU A 1 198 ? 1.942 -24.779 -12.037 1.00 90.25 198 LEU A CA 1
ATOM 1623 C C . LEU A 1 198 ? 1.078 -23.664 -11.446 1.00 90.25 198 LEU A C 1
ATOM 1625 O O . LEU A 1 198 ? 0.337 -23.922 -10.499 1.00 90.25 198 LEU A O 1
ATOM 1629 N N . LEU A 1 199 ? 1.105 -22.466 -12.040 1.00 85.56 199 LEU A N 1
ATOM 1630 C CA . LEU A 1 199 ? 0.219 -21.362 -11.652 1.00 85.56 199 LEU A CA 1
ATOM 1631 C C . LEU A 1 199 ? -1.253 -21.731 -11.857 1.00 85.56 199 LEU A C 1
ATOM 1633 O O . LEU A 1 199 ? -2.075 -21.535 -10.964 1.00 85.56 199 LEU A O 1
ATOM 1637 N N . ALA A 1 200 ? -1.590 -22.317 -13.008 1.00 85.25 200 ALA A N 1
ATOM 1638 C CA . ALA A 1 200 ? -2.947 -22.782 -13.286 1.00 85.25 200 ALA A CA 1
ATOM 1639 C C . ALA A 1 200 ? -3.388 -23.857 -12.282 1.00 85.25 200 ALA A C 1
ATOM 1641 O O . ALA A 1 200 ? -4.493 -23.799 -11.740 1.00 85.25 200 ALA A O 1
ATOM 1642 N N . ARG A 1 201 ? -2.506 -24.818 -11.976 1.00 88.19 201 ARG A N 1
ATOM 1643 C CA . ARG A 1 201 ? -2.778 -25.857 -10.979 1.00 88.19 201 ARG A CA 1
ATOM 1644 C C . ARG A 1 201 ? -3.003 -25.273 -9.586 1.00 88.19 201 ARG A C 1
ATOM 1646 O O . ARG A 1 201 ? -3.927 -25.716 -8.908 1.00 88.19 201 ARG A O 1
ATOM 1653 N N . GLN A 1 202 ? -2.195 -24.300 -9.168 1.00 84.00 202 GLN A N 1
ATOM 1654 C CA . GLN A 1 202 ? -2.362 -23.622 -7.885 1.00 84.00 202 GLN A CA 1
ATOM 1655 C C . GLN A 1 202 ? -3.728 -22.930 -7.801 1.00 84.00 202 GLN A C 1
ATOM 1657 O O . GLN A 1 202 ? -4.491 -23.216 -6.880 1.00 84.00 202 GLN A O 1
ATOM 1662 N N . LYS A 1 203 ? -4.084 -22.124 -8.810 1.00 81.88 203 LYS A N 1
ATOM 1663 C CA . LYS A 1 203 ? -5.383 -21.432 -8.870 1.00 81.88 203 LYS A CA 1
ATOM 1664 C C . LYS A 1 203 ? -6.558 -22.407 -8.791 1.00 81.88 203 LYS A C 1
ATOM 1666 O O . LYS A 1 203 ? -7.506 -22.184 -8.043 1.00 81.88 203 LYS A O 1
ATOM 1671 N N . ASN A 1 204 ? -6.477 -23.532 -9.502 1.00 81.06 204 ASN A N 1
ATOM 1672 C CA . ASN A 1 204 ? -7.517 -24.563 -9.467 1.00 81.06 204 ASN A CA 1
ATOM 1673 C C . ASN A 1 204 ? -7.658 -25.200 -8.075 1.00 81.06 204 ASN A C 1
ATOM 1675 O O . ASN A 1 204 ? -8.775 -25.475 -7.629 1.00 81.06 204 ASN A O 1
ATOM 1679 N N . LEU A 1 205 ? -6.543 -25.442 -7.376 1.00 80.06 205 LEU A N 1
ATOM 1680 C CA . LEU A 1 205 ? -6.555 -25.982 -6.014 1.00 80.06 205 LEU A CA 1
ATOM 1681 C C . LEU A 1 205 ? -7.167 -24.992 -5.021 1.00 80.06 205 LEU A C 1
ATOM 1683 O O . LEU A 1 205 ? -7.960 -25.403 -4.174 1.00 80.06 205 LEU A O 1
ATOM 1687 N N . GLU A 1 206 ? -6.839 -23.708 -5.142 1.00 77.56 206 GLU A N 1
ATOM 1688 C CA . GLU A 1 206 ? -7.387 -22.636 -4.308 1.00 77.56 206 GLU A CA 1
ATOM 1689 C C . GLU A 1 206 ? -8.896 -22.479 -4.529 1.00 77.56 206 GLU A C 1
ATOM 1691 O O . GLU A 1 206 ? -9.657 -22.511 -3.562 1.00 77.56 206 GLU A O 1
ATOM 1696 N N . GLN A 1 207 ? -9.353 -22.451 -5.785 1.00 71.81 207 GLN A N 1
ATOM 1697 C CA . GLN A 1 207 ? -10.780 -22.427 -6.129 1.00 71.81 207 GLN A CA 1
ATOM 1698 C C . GLN A 1 207 ? -11.519 -23.660 -5.592 1.00 71.81 207 GLN A C 1
ATOM 1700 O O . GLN A 1 207 ? -12.591 -23.547 -4.996 1.00 71.81 207 GLN A O 1
ATOM 1705 N N . SER A 1 208 ? -10.918 -24.845 -5.725 1.00 71.50 208 SER A N 1
ATOM 1706 C CA . SER A 1 208 ? -11.487 -26.096 -5.205 1.00 71.50 208 SER A CA 1
ATOM 1707 C C . SER A 1 208 ? -11.515 -26.135 -3.672 1.00 71.50 208 SER A C 1
ATOM 1709 O O . SER A 1 208 ? -12.398 -26.743 -3.066 1.00 71.50 208 SER A O 1
ATOM 1711 N N . ALA A 1 209 ? -10.537 -25.525 -3.000 1.00 71.06 209 ALA A N 1
ATOM 1712 C CA . ALA A 1 209 ? -10.524 -25.389 -1.547 1.00 71.06 209 ALA A CA 1
ATOM 1713 C C . ALA A 1 209 ? -11.555 -24.361 -1.064 1.00 71.06 209 ALA A C 1
ATOM 1715 O O . ALA A 1 209 ? -12.219 -24.607 -0.057 1.00 71.06 209 ALA A O 1
ATOM 1716 N N . TRP A 1 210 ? -11.722 -23.254 -1.790 1.00 66.75 210 TRP A N 1
ATOM 1717 C CA . TRP A 1 210 ? -12.740 -22.243 -1.522 1.00 66.75 210 TRP A CA 1
ATOM 1718 C C . TRP A 1 210 ? -14.154 -22.817 -1.655 1.00 66.75 210 TRP A C 1
ATOM 1720 O O . TRP A 1 210 ? -14.949 -22.680 -0.725 1.00 66.75 210 TRP A O 1
ATOM 1730 N N . ALA A 1 211 ? -14.439 -23.538 -2.745 1.00 63.53 211 ALA A N 1
ATOM 1731 C CA . ALA A 1 211 ? -15.751 -24.142 -2.995 1.00 63.53 211 ALA A CA 1
ATOM 1732 C C . ALA A 1 211 ? -16.147 -25.149 -1.902 1.00 63.53 211 ALA A C 1
ATOM 1734 O O . ALA A 1 211 ? -17.302 -25.215 -1.495 1.00 63.53 211 ALA A O 1
ATOM 1735 N N . ARG A 1 212 ? -15.177 -25.896 -1.357 1.00 69.25 212 ARG A N 1
ATOM 1736 C CA . ARG A 1 212 ? -15.415 -26.817 -0.231 1.00 69.25 212 ARG A CA 1
ATOM 1737 C C . ARG A 1 212 ? -15.722 -26.110 1.090 1.00 69.25 212 ARG A C 1
ATOM 1739 O O . ARG A 1 212 ? -16.393 -26.693 1.933 1.00 69.25 212 ARG A O 1
ATOM 1746 N N . LYS A 1 213 ? -15.201 -24.898 1.300 1.00 64.06 213 LYS A N 1
ATOM 1747 C CA . LYS A 1 213 ? -15.400 -24.122 2.536 1.00 64.06 213 LYS A CA 1
ATOM 1748 C C . LYS A 1 213 ? -16.672 -23.269 2.516 1.00 64.06 213 LYS A C 1
ATOM 1750 O O . LYS A 1 213 ? -17.110 -22.861 3.585 1.00 64.06 213 LYS A O 1
ATOM 1755 N N . ASN A 1 214 ? -17.252 -23.023 1.341 1.00 58.12 214 ASN A N 1
ATOM 1756 C CA . ASN A 1 214 ? -18.462 -22.217 1.158 1.00 58.12 214 ASN A CA 1
ATOM 1757 C C . ASN A 1 214 ? -19.494 -22.975 0.296 1.00 58.12 214 ASN A C 1
ATOM 1759 O O . ASN A 1 214 ? -19.719 -22.592 -0.854 1.00 58.12 214 ASN A O 1
ATOM 1763 N N . PRO A 1 215 ? -20.078 -24.081 0.798 1.00 50.19 215 PRO A N 1
ATOM 1764 C CA . PRO A 1 215 ? -21.161 -24.760 0.093 1.00 50.19 215 PRO A CA 1
ATOM 1765 C C . PRO A 1 215 ? -22.387 -23.838 -0.016 1.00 50.19 215 PRO A C 1
ATOM 1767 O O . PRO A 1 215 ? -22.652 -23.063 0.905 1.00 50.19 215 PRO A O 1
ATOM 1770 N N . CYS A 1 216 ? -23.085 -23.912 -1.155 1.00 53.94 216 CYS A N 1
ATOM 1771 C CA . CYS A 1 216 ? -24.340 -23.198 -1.406 1.00 53.94 216 CYS A CA 1
ATOM 1772 C C . CYS A 1 216 ? -25.414 -23.499 -0.356 1.00 53.94 216 CYS A C 1
ATOM 1774 O O . CYS A 1 216 ? -25.471 -24.661 0.112 1.00 53.94 216 CYS A O 1
#